Protein AF-A0A3M9ZF42-F1 (afdb_monomer_lite)

Structure (mmCIF, N/CA/C/O backbone):
data_AF-A0A3M9ZF42-F1
#
_entry.id   AF-A0A3M9ZF42-F1
#
loop_
_atom_site.group_PDB
_atom_site.id
_atom_site.type_symbol
_atom_site.label_atom_id
_atom_site.label_alt_id
_atom_site.label_comp_id
_atom_site.label_asym_id
_atom_site.label_entity_id
_atom_site.label_seq_id
_atom_site.pdbx_PDB_ins_code
_atom_site.Cartn_x
_atom_site.Cartn_y
_atom_site.Cartn_z
_atom_site.occupancy
_atom_site.B_iso_or_equiv
_atom_site.auth_seq_id
_atom_site.auth_comp_id
_atom_site.auth_asym_id
_atom_site.auth_atom_id
_atom_site.pdbx_PDB_model_num
ATOM 1 N N . MET A 1 1 ? -3.373 30.178 -34.489 1.00 44.31 1 MET A N 1
ATOM 2 C CA . MET A 1 1 ? -2.839 29.384 -35.619 1.00 44.31 1 MET A CA 1
ATOM 3 C C . MET A 1 1 ? -2.780 27.934 -35.164 1.00 44.31 1 MET A C 1
ATOM 5 O O . MET A 1 1 ? -2.380 27.718 -34.027 1.00 44.31 1 MET A O 1
ATOM 9 N N . ALA A 1 2 ? -3.260 26.981 -35.967 1.00 54.62 2 ALA A N 1
ATOM 10 C CA . ALA A 1 2 ? -3.225 25.556 -35.617 1.00 54.62 2 ALA A C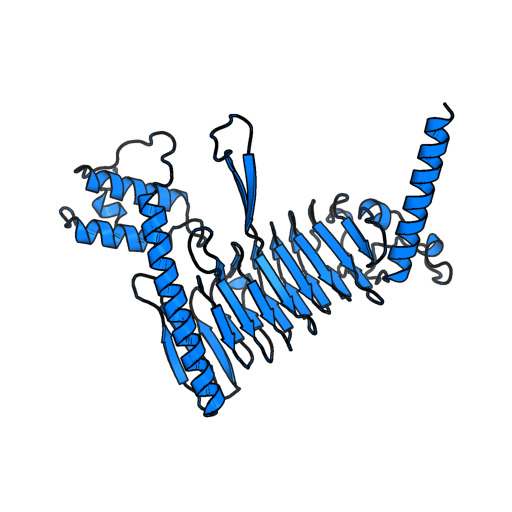A 1
ATOM 11 C C . ALA A 1 2 ? -1.777 25.039 -35.673 1.00 54.62 2 ALA A C 1
ATOM 13 O O . ALA A 1 2 ? -1.069 25.369 -36.626 1.00 54.62 2 ALA A O 1
ATOM 14 N N . ARG A 1 3 ? -1.344 24.281 -34.658 1.00 64.00 3 ARG A N 1
ATOM 15 C CA . ARG A 1 3 ? -0.003 23.674 -34.622 1.00 64.00 3 ARG A CA 1
ATOM 16 C C . ARG A 1 3 ? 0.095 22.554 -35.660 1.00 64.00 3 ARG A C 1
ATOM 18 O O . ARG A 1 3 ? -0.889 21.869 -35.943 1.00 64.00 3 ARG A O 1
ATOM 25 N N . SER A 1 4 ? 1.276 22.387 -36.245 1.00 77.44 4 SER A N 1
ATOM 26 C CA . SER A 1 4 ? 1.574 21.280 -37.165 1.00 77.44 4 SER A CA 1
ATOM 27 C C . SER A 1 4 ? 1.610 19.949 -36.401 1.00 77.44 4 SER A C 1
ATOM 29 O O . SER A 1 4 ? 2.013 19.911 -35.238 1.00 77.44 4 SER A O 1
ATOM 31 N N . ASN A 1 5 ? 1.234 18.830 -37.033 1.00 80.00 5 ASN A N 1
ATOM 32 C CA . ASN A 1 5 ? 1.305 17.517 -36.372 1.00 80.00 5 ASN A CA 1
ATOM 33 C C . ASN A 1 5 ? 2.757 17.153 -35.998 1.00 80.00 5 ASN A C 1
ATOM 35 O O . ASN A 1 5 ? 2.997 16.474 -35.001 1.00 80.00 5 ASN A O 1
ATOM 39 N N . TYR A 1 6 ? 3.734 17.652 -36.765 1.00 79.12 6 TYR A N 1
ATOM 40 C CA . TYR A 1 6 ? 5.152 17.529 -36.429 1.00 79.12 6 TYR A CA 1
ATOM 41 C C . TYR A 1 6 ? 5.502 18.330 -35.170 1.00 79.12 6 TYR A C 1
ATOM 43 O O . TYR A 1 6 ? 6.165 17.799 -34.285 1.00 79.12 6 TYR A O 1
ATOM 51 N N . GLU A 1 7 ? 4.990 19.555 -35.031 1.00 77.94 7 GLU A N 1
ATOM 52 C CA . GLU A 1 7 ? 5.209 20.393 -33.842 1.00 77.94 7 GLU A CA 1
ATOM 53 C C . GLU A 1 7 ? 4.597 19.776 -32.579 1.00 77.94 7 GLU A C 1
ATOM 55 O O . GLU A 1 7 ? 5.227 19.805 -31.523 1.00 77.94 7 GLU A O 1
ATOM 60 N N . ILE A 1 8 ? 3.409 19.169 -32.684 1.00 81.50 8 ILE A N 1
ATOM 61 C CA . ILE A 1 8 ? 2.749 18.475 -31.563 1.00 81.50 8 ILE A CA 1
ATOM 62 C C . ILE A 1 8 ? 3.594 17.284 -31.082 1.00 81.50 8 ILE A C 1
ATOM 64 O O . ILE A 1 8 ? 3.673 17.025 -29.881 1.00 81.50 8 ILE A O 1
ATOM 68 N N . LEU A 1 9 ? 4.276 16.587 -31.998 1.00 80.69 9 LEU A N 1
ATOM 69 C CA . LEU A 1 9 ? 5.210 15.509 -31.657 1.00 80.69 9 LEU A CA 1
ATOM 70 C C . LEU A 1 9 ? 6.636 15.993 -31.331 1.00 80.69 9 LEU A C 1
ATOM 72 O O . LEU A 1 9 ? 7.504 15.168 -31.039 1.00 80.69 9 LEU A O 1
ATOM 76 N N . GLY A 1 10 ? 6.903 17.302 -31.370 1.00 80.06 10 GLY A N 1
ATOM 77 C CA . GLY A 1 10 ? 8.235 17.869 -31.134 1.00 80.06 10 GLY A CA 1
ATOM 78 C C . GLY A 1 10 ? 9.258 17.522 -32.223 1.00 80.06 10 GLY A C 1
ATOM 79 O O . GLY A 1 10 ? 10.443 17.360 -31.935 1.00 80.06 10 GLY A O 1
ATOM 80 N N . LEU A 1 11 ? 8.801 17.362 -33.465 1.00 82.94 11 LEU A N 1
ATOM 81 C CA . LEU A 1 11 ? 9.597 16.997 -34.634 1.00 82.94 11 LEU A CA 1
ATOM 82 C C . LEU A 1 11 ? 9.684 18.146 -35.643 1.00 82.94 11 LEU A C 1
ATOM 84 O O . LEU A 1 11 ? 8.836 19.036 -35.682 1.00 82.94 11 LEU A O 1
ATOM 88 N N . ARG A 1 12 ? 10.714 18.102 -36.495 1.00 78.88 12 ARG A N 1
ATOM 89 C CA . ARG A 1 12 ? 10.814 18.979 -37.669 1.00 78.88 12 ARG A CA 1
ATOM 90 C C . ARG A 1 12 ? 9.860 18.498 -38.761 1.00 78.88 12 ARG A C 1
ATOM 92 O O . ARG A 1 12 ? 9.617 17.297 -38.886 1.00 78.88 12 ARG A O 1
ATOM 99 N N . GLU A 1 13 ? 9.339 19.425 -39.560 1.00 76.06 13 GLU A N 1
ATOM 100 C CA . GLU A 1 13 ? 8.494 19.070 -40.702 1.00 76.06 13 GLU A CA 1
ATOM 101 C C . GLU A 1 13 ? 9.259 18.174 -41.685 1.00 76.06 13 GLU A C 1
ATOM 103 O O . GLU A 1 13 ? 10.420 18.432 -42.004 1.00 76.06 13 GLU A O 1
ATOM 108 N N . GLY A 1 14 ? 8.615 17.092 -42.128 1.00 72.31 14 GLY A N 1
ATOM 109 C CA . GLY A 1 14 ? 9.240 16.085 -42.990 1.00 72.31 14 GLY A CA 1
ATOM 110 C C . GLY A 1 14 ? 10.043 15.004 -42.257 1.00 72.31 14 GLY A C 1
ATOM 111 O O . GLY A 1 14 ? 10.718 14.221 -42.922 1.00 72.31 14 GLY A O 1
ATOM 112 N N . ALA A 1 15 ? 9.969 14.924 -40.921 1.00 78.12 15 ALA A N 1
ATOM 113 C CA . ALA A 1 15 ? 10.561 13.821 -40.158 1.00 78.12 15 ALA A CA 1
ATOM 114 C C . ALA A 1 15 ? 10.061 12.452 -40.656 1.00 78.12 15 ALA A C 1
ATOM 116 O O . ALA A 1 15 ? 8.878 12.282 -40.978 1.00 78.12 15 ALA A O 1
ATOM 117 N N . GLY A 1 16 ? 10.970 11.476 -40.709 1.00 73.31 16 GLY A N 1
ATOM 118 C CA . GLY A 1 16 ? 10.686 10.149 -41.249 1.00 73.31 16 GLY A CA 1
ATOM 119 C C . GLY A 1 16 ? 9.741 9.341 -40.357 1.00 73.31 16 GLY A C 1
ATOM 120 O O . GLY A 1 16 ? 9.650 9.563 -39.151 1.00 73.31 16 GLY A O 1
ATOM 121 N N . GLU A 1 17 ? 9.071 8.335 -40.922 1.00 71.75 17 GLU A N 1
ATOM 122 C CA . GLU A 1 17 ? 8.092 7.504 -40.199 1.00 71.75 17 GLU A CA 1
ATOM 123 C C . GLU A 1 17 ? 8.669 6.873 -38.917 1.00 71.75 17 GLU A C 1
ATOM 125 O O . GLU A 1 17 ? 8.007 6.827 -37.878 1.00 71.75 17 GLU A O 1
ATOM 130 N N . ARG A 1 18 ? 9.946 6.466 -38.948 1.00 68.62 18 ARG A N 1
ATOM 131 C CA . ARG A 1 18 ? 10.661 5.945 -37.771 1.00 68.62 18 ARG A CA 1
ATOM 132 C C . ARG A 1 18 ? 10.808 6.988 -36.659 1.00 68.62 18 ARG A C 1
ATOM 134 O O . ARG A 1 18 ? 10.654 6.643 -35.488 1.00 68.62 18 ARG A O 1
ATOM 141 N N . GLU A 1 19 ? 11.078 8.243 -37.004 1.00 71.44 19 GLU A N 1
ATOM 142 C CA . GLU A 1 19 ? 11.227 9.349 -36.048 1.00 71.44 19 GLU A CA 1
ATOM 143 C C . GLU A 1 19 ? 9.875 9.756 -35.462 1.00 71.44 19 GLU A C 1
ATOM 145 O O . GLU A 1 19 ? 9.754 9.920 -34.248 1.00 71.44 19 GLU A O 1
ATOM 150 N N . VAL A 1 20 ? 8.842 9.814 -36.308 1.00 78.94 20 VAL A N 1
ATOM 151 C CA . VAL A 1 20 ? 7.440 10.030 -35.918 1.00 78.94 20 VAL A CA 1
ATOM 152 C C . VAL A 1 20 ? 6.981 8.962 -34.928 1.00 78.94 20 VAL A C 1
ATOM 154 O O . VAL A 1 20 ? 6.436 9.277 -33.869 1.00 78.94 20 VAL A O 1
ATOM 157 N N . GLN A 1 21 ? 7.281 7.694 -35.207 1.00 75.25 21 GLN A N 1
ATOM 158 C CA . GLN A 1 21 ? 6.936 6.586 -34.323 1.00 75.25 21 GLN A CA 1
ATOM 159 C C . GLN A 1 21 ? 7.720 6.618 -33.003 1.00 75.25 21 GLN A C 1
ATOM 161 O O . GLN A 1 21 ? 7.169 6.310 -31.948 1.00 75.25 21 GLN A O 1
ATOM 166 N N . GLN A 1 22 ? 9.001 6.996 -33.021 1.00 72.81 22 GLN A N 1
ATOM 167 C CA . GLN A 1 22 ? 9.778 7.161 -31.789 1.00 72.81 22 GLN A CA 1
ATOM 168 C C . GLN A 1 22 ? 9.277 8.331 -30.936 1.00 72.81 22 GLN A C 1
ATOM 170 O O . GLN A 1 22 ? 9.155 8.178 -29.723 1.00 72.81 22 GLN A O 1
ATOM 175 N N . ALA A 1 23 ? 8.959 9.473 -31.546 1.00 73.94 23 ALA A N 1
ATOM 176 C CA . ALA A 1 23 ? 8.426 10.632 -30.837 1.00 73.94 23 ALA A CA 1
ATOM 177 C C . ALA A 1 23 ? 7.066 10.338 -30.208 1.00 73.94 23 ALA A C 1
ATOM 179 O O . ALA A 1 23 ? 6.872 10.617 -29.025 1.00 73.94 23 ALA A O 1
ATOM 180 N N . PHE A 1 24 ? 6.173 9.687 -30.958 1.00 79.50 24 PHE A N 1
ATOM 181 C CA . PHE A 1 24 ? 4.894 9.235 -30.428 1.00 79.50 24 PHE A CA 1
ATOM 182 C C . PHE A 1 24 ? 5.080 8.277 -29.253 1.00 79.50 24 PHE A C 1
ATOM 184 O O . PHE A 1 24 ? 4.472 8.496 -28.215 1.00 79.50 24 PHE A O 1
ATOM 191 N N . ARG A 1 25 ? 5.965 7.273 -29.355 1.00 74.88 25 ARG A N 1
ATOM 192 C CA . ARG A 1 25 ? 6.253 6.353 -28.238 1.00 74.88 25 ARG A CA 1
ATOM 193 C C . ARG A 1 25 ? 6.717 7.100 -26.987 1.00 74.88 25 ARG A C 1
ATOM 195 O O . ARG A 1 25 ? 6.156 6.883 -25.920 1.00 74.88 25 ARG A O 1
ATOM 202 N N . ARG A 1 26 ? 7.680 8.019 -27.116 1.00 77.88 26 ARG A N 1
ATOM 203 C CA . ARG A 1 26 ? 8.176 8.824 -25.985 1.00 77.88 26 ARG A CA 1
ATOM 204 C C . ARG A 1 26 ? 7.066 9.651 -25.336 1.00 77.88 26 ARG A C 1
ATOM 206 O O . ARG A 1 26 ? 6.900 9.614 -24.123 1.00 77.88 26 ARG A O 1
ATOM 213 N N . LEU A 1 27 ? 6.291 10.377 -26.139 1.00 73.00 27 LEU A N 1
ATOM 214 C CA . LEU A 1 27 ? 5.232 11.259 -25.646 1.00 73.00 27 LEU A CA 1
ATOM 215 C C . LEU A 1 27 ? 4.039 10.477 -25.086 1.00 73.00 27 LEU A C 1
ATOM 217 O O . LEU A 1 27 ? 3.488 10.852 -24.054 1.00 73.00 27 LEU A O 1
ATOM 221 N N . ALA A 1 28 ? 3.692 9.351 -25.707 1.00 66.88 28 ALA A N 1
ATOM 222 C CA . ALA A 1 28 ? 2.672 8.438 -25.219 1.00 66.88 28 ALA A CA 1
ATOM 223 C C . ALA A 1 28 ? 3.017 7.916 -23.823 1.00 66.88 28 ALA A C 1
ATOM 225 O O . ALA A 1 28 ? 2.129 7.828 -22.991 1.00 66.88 28 ALA A O 1
ATOM 226 N N . LEU A 1 29 ? 4.291 7.638 -23.535 1.00 61.66 29 LEU A N 1
ATOM 227 C CA . LEU A 1 29 ? 4.742 7.171 -22.220 1.00 61.66 29 LEU A CA 1
ATOM 228 C C . LEU A 1 29 ? 4.717 8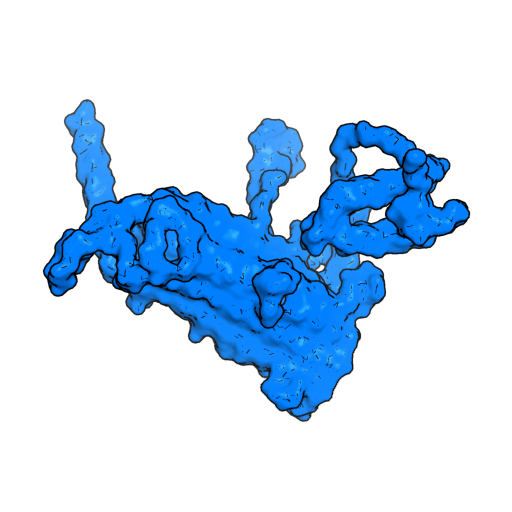.256 -21.138 1.00 61.66 29 LEU A C 1
ATOM 230 O O . LEU A 1 29 ? 4.535 7.925 -19.968 1.00 61.66 29 LEU A O 1
ATOM 234 N N . ILE A 1 30 ? 4.904 9.522 -21.522 1.00 60.25 30 ILE A N 1
ATOM 235 C CA . ILE A 1 30 ? 4.891 10.680 -20.614 1.00 60.25 30 ILE A CA 1
ATOM 236 C C . ILE A 1 30 ? 3.455 11.087 -20.274 1.00 60.25 30 ILE A C 1
ATOM 238 O O . ILE A 1 30 ? 3.153 11.395 -19.125 1.00 60.25 30 ILE A O 1
ATOM 242 N N . TYR A 1 31 ? 2.567 11.086 -21.270 1.00 62.41 31 TYR A N 1
ATOM 243 C CA . TYR A 1 31 ? 1.202 11.591 -21.127 1.00 62.41 31 TYR A CA 1
ATOM 244 C C . TYR A 1 31 ? 0.149 10.487 -20.945 1.00 62.41 31 TYR A C 1
ATOM 246 O O . TYR A 1 31 ? -1.030 10.801 -20.821 1.00 62.41 31 TYR A O 1
ATOM 254 N N . HIS A 1 32 ? 0.534 9.204 -20.879 1.00 57.25 32 HIS A N 1
ATOM 255 C CA . HIS A 1 32 ? -0.431 8.123 -20.657 1.00 57.25 32 HIS A CA 1
ATOM 256 C C . HIS A 1 32 ? -1.181 8.306 -19.331 1.00 57.25 32 HIS A C 1
ATOM 258 O O . HIS A 1 32 ? -0.570 8.439 -18.267 1.00 57.25 32 HIS A O 1
ATOM 264 N N . SER A 1 33 ? -2.509 8.202 -19.377 1.00 45.97 33 SER A N 1
ATOM 265 C CA . SER A 1 33 ? -3.375 8.309 -18.198 1.00 45.97 33 SER A CA 1
ATOM 266 C C . SER A 1 33 ? -3.052 7.258 -17.127 1.00 45.97 33 SER A C 1
ATOM 268 O O . SER A 1 33 ? -3.124 7.551 -15.939 1.00 45.97 33 SER A O 1
ATOM 270 N N . ASP A 1 34 ? -2.624 6.052 -17.527 1.00 49.22 34 ASP A N 1
ATOM 271 C CA . ASP A 1 34 ? -2.224 4.982 -16.586 1.00 49.22 34 ASP A CA 1
ATOM 272 C C . ASP A 1 34 ? -0.840 5.219 -15.924 1.00 49.22 34 ASP A C 1
ATOM 274 O O . ASP A 1 34 ? -0.375 4.393 -15.138 1.00 49.22 34 ASP A O 1
ATOM 278 N N . ARG A 1 35 ? -0.165 6.333 -16.251 1.00 46.62 35 ARG A N 1
ATOM 279 C CA . ARG A 1 35 ? 1.066 6.822 -15.600 1.00 46.62 35 ARG A CA 1
ATOM 280 C C . ARG A 1 35 ? 0.889 8.223 -14.984 1.00 46.62 35 ARG A C 1
ATOM 282 O O . ARG A 1 35 ? 1.877 8.867 -14.646 1.00 46.62 35 ARG A O 1
ATOM 289 N N . GLY A 1 36 ? -0.353 8.702 -14.843 1.00 43.41 36 GLY A N 1
ATOM 290 C CA . GLY A 1 36 ? -0.666 10.018 -14.269 1.00 43.41 36 GLY A CA 1
ATOM 291 C C . GLY A 1 36 ? -0.486 11.210 -15.221 1.00 43.41 36 GLY A C 1
ATOM 292 O O . GLY A 1 36 ? -0.406 12.345 -14.755 1.00 43.41 36 GLY A O 1
ATOM 293 N N . GLY A 1 37 ? -0.398 10.964 -16.533 1.00 54.66 37 GLY A N 1
ATOM 294 C CA . GLY A 1 37 ? -0.271 11.997 -17.561 1.00 54.66 37 GLY A CA 1
ATOM 295 C C . GLY A 1 37 ? -1.589 12.697 -17.925 1.00 54.66 37 GLY A C 1
ATOM 296 O O . GLY A 1 37 ? -2.679 12.207 -17.632 1.00 54.66 37 GLY A O 1
ATOM 297 N N . ASP A 1 38 ? -1.476 13.862 -18.570 1.00 59.12 38 ASP A N 1
ATOM 298 C CA . ASP A 1 38 ? -2.611 14.665 -19.046 1.00 59.12 38 ASP A CA 1
ATOM 299 C C . ASP A 1 38 ? -3.316 13.976 -20.232 1.00 59.12 38 ASP A C 1
ATOM 301 O O . ASP A 1 38 ? -2.776 13.884 -21.339 1.00 59.12 38 ASP A O 1
ATOM 305 N N . GLU A 1 39 ? -4.532 13.485 -19.980 1.00 57.59 39 GLU A N 1
ATOM 306 C CA . GLU A 1 39 ? -5.345 12.724 -20.931 1.00 57.59 39 GLU A CA 1
ATOM 307 C C . GLU A 1 39 ? -5.693 13.530 -22.195 1.00 57.59 39 GLU A C 1
ATOM 309 O O . GLU A 1 39 ? -5.751 12.968 -23.292 1.00 57.59 39 GLU A O 1
ATOM 314 N N . GLU A 1 40 ? -5.875 14.848 -22.077 1.00 65.38 40 GLU A N 1
ATOM 315 C CA . GLU A 1 40 ? -6.181 15.713 -23.220 1.00 65.38 40 GLU A CA 1
ATOM 316 C C . GLU A 1 40 ? -4.951 15.905 -24.108 1.00 65.38 40 GLU A C 1
ATOM 318 O O . GLU A 1 40 ? -5.048 15.798 -25.335 1.00 65.38 40 GLU A O 1
ATOM 323 N N . ARG A 1 41 ? -3.765 16.054 -23.502 1.00 66.50 41 ARG A N 1
ATOM 324 C CA . ARG A 1 41 ? -2.501 16.041 -24.255 1.00 66.50 41 ARG A CA 1
ATOM 325 C C . ARG A 1 41 ? -2.238 14.702 -24.918 1.00 66.50 41 ARG A C 1
ATOM 327 O O . ARG A 1 41 ? -1.774 14.668 -26.054 1.00 66.50 41 ARG A O 1
ATOM 334 N N . PHE A 1 42 ? -2.539 13.592 -24.252 1.00 72.31 42 PHE A N 1
ATOM 335 C CA . PHE A 1 42 ? -2.376 12.273 -24.858 1.00 72.31 42 PHE A CA 1
ATOM 336 C C . PHE A 1 42 ? -3.267 12.099 -26.094 1.00 72.31 42 PHE A C 1
ATOM 338 O O . PHE A 1 42 ? -2.807 11.603 -27.125 1.00 72.31 42 PHE A O 1
ATOM 345 N N . LYS A 1 43 ? -4.523 12.560 -26.023 1.00 73.06 43 LYS A N 1
ATOM 346 C CA . LYS A 1 43 ? -5.433 12.588 -27.176 1.00 73.06 43 LYS A CA 1
ATOM 347 C C . LYS A 1 43 ? -4.875 13.459 -28.306 1.00 73.06 43 LYS A C 1
ATOM 349 O O . LYS A 1 43 ? -4.929 13.037 -29.458 1.00 73.06 43 LYS A O 1
ATOM 354 N N . GLU A 1 44 ? -4.307 14.623 -27.996 1.00 76.38 44 GLU A N 1
ATOM 355 C CA . GLU A 1 44 ? -3.658 15.519 -28.970 1.00 76.38 44 GLU A CA 1
ATOM 356 C C . GLU A 1 44 ? -2.444 14.855 -29.653 1.00 76.38 44 GLU A C 1
ATOM 358 O O . GLU A 1 44 ? -2.351 14.826 -30.880 1.00 76.38 44 GLU A O 1
ATOM 363 N N . ILE A 1 45 ? -1.568 14.216 -28.874 1.00 79.06 45 ILE A N 1
ATOM 364 C CA . ILE A 1 45 ? -0.391 13.476 -29.357 1.00 79.06 45 ILE A CA 1
ATOM 365 C C . ILE A 1 45 ? -0.795 12.302 -30.258 1.00 79.06 45 ILE A C 1
ATOM 367 O O . ILE A 1 45 ? -0.184 12.082 -31.308 1.00 79.06 45 ILE A O 1
ATOM 371 N N . LYS A 1 46 ? -1.843 11.558 -29.881 1.00 77.19 46 LYS A N 1
ATOM 372 C CA . LYS A 1 46 ? -2.391 10.460 -30.691 1.00 77.19 46 LYS A CA 1
ATOM 373 C C . LYS A 1 46 ? -2.946 10.974 -32.019 1.00 77.19 46 LYS A C 1
ATOM 375 O O . LYS A 1 46 ? -2.604 10.422 -33.062 1.00 77.19 46 LYS A O 1
ATOM 380 N N . ARG A 1 47 ? -3.714 12.072 -32.002 1.00 74.94 47 ARG A N 1
ATOM 381 C CA . ARG A 1 47 ? -4.229 12.713 -33.226 1.00 74.94 47 ARG A CA 1
ATOM 382 C C . ARG A 1 47 ? -3.102 13.140 -34.165 1.00 74.94 47 ARG A C 1
ATOM 384 O O . ARG A 1 47 ? -3.195 12.898 -35.367 1.00 74.94 47 ARG A O 1
ATOM 391 N N . ALA A 1 48 ? -2.036 13.731 -33.628 1.00 80.12 48 ALA A N 1
ATOM 392 C CA . ALA A 1 48 ? -0.890 14.153 -34.425 1.00 80.12 48 ALA A CA 1
ATOM 393 C C . ALA A 1 48 ? -0.158 12.965 -35.069 1.00 80.12 48 ALA A C 1
ATOM 395 O O . ALA A 1 48 ? 0.164 13.009 -36.257 1.00 80.12 48 ALA A O 1
ATOM 396 N N . TYR A 1 49 ? 0.049 11.877 -34.323 1.00 80.50 49 TYR A N 1
ATOM 397 C CA . TYR A 1 49 ? 0.658 10.653 -34.848 1.00 80.50 49 TYR A CA 1
ATOM 398 C C . TYR A 1 49 ? -0.188 9.989 -35.943 1.00 80.50 49 TYR A C 1
ATOM 400 O O . TYR A 1 49 ? 0.330 9.695 -37.023 1.00 80.50 49 TYR A O 1
ATOM 408 N N . ASP A 1 50 ? -1.489 9.810 -35.702 1.00 76.38 50 ASP A N 1
ATOM 409 C CA . ASP A 1 50 ? -2.408 9.209 -36.674 1.00 76.38 50 ASP A CA 1
ATOM 410 C C . ASP A 1 50 ? -2.535 10.083 -37.934 1.00 76.38 50 ASP A C 1
ATOM 412 O O . ASP A 1 50 ? -2.573 9.570 -39.055 1.00 76.38 50 ASP A O 1
ATOM 416 N N . GLY A 1 51 ? -2.515 11.410 -37.766 1.00 79.31 51 GLY A N 1
ATOM 417 C CA . GLY A 1 51 ? -2.473 12.376 -38.860 1.00 79.31 51 GLY A CA 1
ATOM 418 C C . GLY A 1 51 ? -1.233 12.211 -39.738 1.00 79.31 51 GLY A C 1
ATOM 419 O O . GLY A 1 51 ? -1.368 12.062 -40.953 1.00 79.31 51 GLY A O 1
ATOM 420 N N . LEU A 1 52 ? -0.037 12.164 -39.144 1.00 79.44 52 LEU A N 1
ATOM 421 C CA . LEU A 1 52 ? 1.215 11.989 -39.891 1.00 79.44 52 LEU A CA 1
ATOM 422 C C . LEU A 1 52 ? 1.305 10.630 -40.582 1.00 79.44 52 LEU A C 1
ATOM 424 O O . LEU A 1 52 ? 1.758 10.554 -41.723 1.00 79.44 52 LEU A O 1
ATOM 428 N N . ARG A 1 53 ? 0.808 9.570 -39.939 1.00 74.12 53 ARG A N 1
ATOM 429 C CA . ARG A 1 53 ? 0.734 8.230 -40.534 1.00 74.12 53 ARG A CA 1
ATOM 430 C C . ARG A 1 53 ? -0.235 8.171 -41.722 1.00 74.12 53 ARG A C 1
ATOM 432 O O . ARG A 1 53 ? -0.009 7.414 -42.658 1.00 74.12 53 ARG A O 1
ATOM 439 N N . ALA A 1 54 ? -1.281 8.997 -41.717 1.00 73.75 54 ALA A N 1
ATOM 440 C CA . ALA A 1 54 ? -2.205 9.171 -42.838 1.00 73.75 54 ALA A CA 1
ATOM 441 C C . ALA A 1 54 ? -1.722 10.200 -43.887 1.00 73.75 54 ALA A C 1
ATOM 443 O O . ALA A 1 54 ? -2.505 10.603 -44.749 1.00 73.75 54 ALA A O 1
ATOM 444 N N . GLY A 1 55 ? -0.468 10.665 -43.805 1.00 73.62 55 GLY A N 1
ATOM 445 C CA . GLY A 1 55 ? 0.106 11.649 -44.727 1.00 73.62 55 GLY A CA 1
ATOM 446 C C . GLY A 1 55 ? -0.421 13.078 -44.543 1.00 73.62 55 GLY A C 1
ATOM 447 O O . GLY A 1 55 ? -0.287 13.907 -45.441 1.00 73.62 55 GLY A O 1
ATOM 448 N N . ARG A 1 56 ? -1.044 13.392 -43.400 1.00 72.75 56 ARG A N 1
ATOM 449 C CA . ARG A 1 56 ? -1.604 14.716 -43.092 1.00 72.75 56 ARG A CA 1
ATOM 450 C C . ARG A 1 56 ? -0.654 15.493 -42.188 1.00 72.75 56 ARG A C 1
ATOM 452 O O . ARG A 1 56 ? -0.433 15.122 -41.039 1.00 72.75 56 ARG A O 1
ATOM 459 N N . ALA A 1 57 ? -0.149 16.623 -42.677 1.00 58.59 57 ALA A N 1
ATOM 460 C CA . ALA A 1 57 ? 0.763 17.483 -41.918 1.00 58.59 57 ALA A CA 1
ATOM 461 C C . ALA A 1 57 ? 0.061 18.386 -40.876 1.00 58.59 57 ALA A C 1
ATOM 463 O O . ALA A 1 57 ? 0.723 18.929 -39.995 1.00 58.59 57 ALA A O 1
ATOM 464 N N . ARG A 1 58 ? -1.270 18.554 -40.948 1.00 56.94 58 ARG A N 1
ATOM 465 C CA . ARG A 1 58 ? -2.043 19.472 -40.088 1.00 56.94 58 ARG A CA 1
ATOM 466 C C . ARG A 1 58 ? -3.180 18.767 -39.348 1.00 56.94 58 ARG A C 1
ATOM 468 O O . ARG A 1 58 ? -3.741 17.790 -39.852 1.00 56.94 58 ARG A O 1
ATOM 475 N N . GLU A 1 59 ? -3.514 19.288 -38.169 1.00 50.25 59 GLU A N 1
ATOM 476 C CA . GLU A 1 59 ? -4.575 18.764 -37.305 1.00 50.25 59 GLU A CA 1
ATOM 477 C C . GLU A 1 59 ? -5.949 18.843 -38.004 1.00 50.25 59 GLU A C 1
ATOM 479 O O . GLU A 1 59 ? -6.286 19.843 -38.641 1.00 50.25 59 GLU A O 1
ATOM 484 N N . SER A 1 60 ? -6.742 17.771 -37.916 1.00 49.38 60 SER A N 1
ATOM 485 C CA . SER A 1 60 ? -8.158 17.757 -38.320 1.00 49.38 60 SER A CA 1
ATOM 486 C C . SER A 1 60 ? -9.047 17.913 -37.075 1.00 49.38 60 SER A C 1
ATOM 488 O O . SER A 1 60 ? -8.660 17.417 -36.015 1.00 49.38 60 SER A O 1
ATOM 490 N N . PRO A 1 61 ? -10.219 18.573 -37.171 1.00 40.12 61 PRO A N 1
ATOM 491 C CA . PRO A 1 61 ? -11.093 18.816 -36.020 1.00 40.12 61 PRO A CA 1
ATOM 492 C C . PRO A 1 61 ? -11.548 17.507 -35.344 1.00 40.12 61 PRO A C 1
ATOM 494 O O . PRO A 1 61 ? -11.585 16.460 -35.998 1.00 40.12 61 PRO A O 1
ATOM 497 N N . PRO A 1 62 ? -11.885 17.545 -34.039 1.00 37.03 62 PRO A N 1
ATOM 498 C CA . PRO A 1 62 ? -12.132 16.343 -33.249 1.00 37.03 62 PRO A CA 1
ATOM 499 C C . PRO A 1 62 ? -13.330 15.543 -33.781 1.00 37.03 62 PRO A C 1
ATOM 501 O O . PRO A 1 62 ? -14.447 16.051 -33.854 1.00 37.03 62 PRO A O 1
ATOM 504 N N . GLY A 1 63 ? -13.089 14.276 -34.129 1.00 39.25 63 GLY A N 1
ATOM 505 C CA . GLY A 1 63 ? -14.122 13.262 -34.355 1.00 39.25 63 GLY A CA 1
ATOM 506 C C . GLY A 1 63 ? -14.399 12.446 -33.081 1.00 39.25 63 GLY A C 1
ATOM 507 O O . GLY A 1 63 ? -13.555 12.420 -32.180 1.00 39.25 63 GLY A O 1
ATOM 508 N N . PRO A 1 64 ? -15.565 11.787 -32.971 1.00 31.41 64 PRO A N 1
ATOM 509 C CA . PRO A 1 64 ? -15.971 11.095 -31.753 1.00 31.41 64 PRO A CA 1
ATOM 510 C C . PRO A 1 64 ? -15.120 9.836 -31.510 1.00 31.41 64 PRO A C 1
ATOM 512 O O . PRO A 1 64 ? -14.958 9.015 -32.406 1.00 31.41 64 PRO A O 1
ATOM 515 N N . GLY A 1 65 ? -14.583 9.725 -30.287 1.00 48.69 65 GLY A N 1
ATOM 516 C CA . GLY A 1 65 ? -14.064 8.520 -29.621 1.00 48.69 65 GLY A CA 1
ATOM 517 C C . GLY A 1 65 ? -13.346 7.474 -30.480 1.00 48.69 65 GLY A C 1
ATOM 518 O O . GLY A 1 65 ? -13.975 6.552 -30.981 1.00 48.69 65 GLY A O 1
ATOM 519 N N . THR A 1 66 ? -12.013 7.534 -30.567 1.00 37.47 66 THR A N 1
ATOM 520 C CA . THR A 1 66 ? -11.230 6.425 -31.144 1.00 37.47 66 THR A CA 1
ATOM 521 C C . THR A 1 66 ? -10.719 5.485 -30.057 1.00 37.47 66 THR A C 1
ATOM 523 O O . THR A 1 66 ? -9.863 5.872 -29.250 1.00 37.47 66 THR A O 1
ATOM 526 N N . ASP A 1 67 ? -11.205 4.250 -30.099 1.00 39.50 67 ASP A N 1
ATOM 527 C CA . ASP A 1 67 ? -10.776 3.113 -29.292 1.00 39.50 67 ASP A CA 1
ATOM 528 C C . ASP A 1 67 ? -9.255 2.870 -29.293 1.00 39.50 67 ASP A C 1
ATOM 530 O O . ASP A 1 67 ? -8.501 3.231 -30.208 1.00 39.50 67 ASP A O 1
ATOM 534 N N . TYR A 1 68 ? -8.795 2.232 -28.215 1.00 43.59 68 TYR A N 1
ATOM 535 C CA . TYR A 1 68 ? -7.475 1.614 -28.106 1.00 43.59 68 TYR A CA 1
ATOM 536 C C . TYR A 1 68 ? -7.380 0.457 -29.113 1.00 43.59 68 TYR A C 1
ATOM 538 O O . TYR A 1 68 ? -8.081 -0.542 -28.965 1.00 43.59 68 TYR A O 1
ATOM 546 N N . SER A 1 69 ? -6.512 0.556 -30.124 1.00 48.50 69 SER A N 1
ATOM 547 C CA . SER A 1 69 ? -6.347 -0.526 -31.101 1.00 48.50 69 SER A CA 1
ATOM 548 C C . SER A 1 69 ? -5.612 -1.732 -30.493 1.00 48.50 69 SER A C 1
ATOM 550 O O . SER A 1 69 ? -4.794 -1.598 -29.576 1.00 48.50 69 SER A O 1
ATOM 552 N N . ALA A 1 70 ? -5.870 -2.928 -31.031 1.00 46.41 70 ALA A N 1
ATOM 553 C CA . ALA A 1 70 ? -5.181 -4.164 -30.647 1.00 46.41 70 ALA A CA 1
ATOM 554 C C . ALA A 1 70 ? -3.649 -4.089 -30.842 1.00 46.41 70 ALA A C 1
ATOM 556 O O . ALA A 1 70 ? -2.902 -4.744 -30.118 1.00 46.41 70 ALA A O 1
ATOM 557 N N . GLU A 1 71 ? -3.181 -3.252 -31.772 1.00 35.56 71 GLU A N 1
ATOM 558 C CA . GLU A 1 71 ? -1.763 -2.986 -32.046 1.00 35.56 71 GLU A CA 1
ATOM 559 C C . GLU A 1 71 ? -1.075 -2.310 -30.847 1.00 35.56 71 GLU A C 1
ATOM 561 O O . GLU A 1 71 ? -0.034 -2.766 -30.376 1.00 35.56 71 GLU A O 1
ATOM 566 N N . SER A 1 72 ? -1.695 -1.268 -30.279 1.00 42.88 72 SER A N 1
ATOM 567 C CA . SER A 1 72 ? -1.163 -0.560 -29.106 1.00 42.88 72 SER A CA 1
ATOM 568 C C . SER A 1 72 ? -1.127 -1.457 -27.865 1.00 42.88 72 SER A C 1
ATOM 570 O O . SER A 1 72 ? -0.201 -1.366 -27.063 1.00 42.88 72 SER A O 1
ATOM 572 N N . ALA A 1 73 ? -2.094 -2.368 -27.721 1.00 49.66 73 ALA A N 1
ATOM 573 C CA . ALA A 1 73 ? -2.095 -3.354 -26.642 1.00 49.66 73 ALA A CA 1
ATOM 574 C C . ALA A 1 73 ? -0.949 -4.373 -26.776 1.00 49.66 73 ALA A C 1
ATOM 576 O O . ALA A 1 73 ? -0.335 -4.729 -25.768 1.00 49.66 73 ALA A O 1
ATOM 577 N N . ARG A 1 74 ? -0.632 -4.818 -28.001 1.00 48.34 74 ARG A N 1
ATOM 578 C CA . ARG A 1 74 ? 0.496 -5.728 -28.273 1.00 48.34 74 ARG A CA 1
ATOM 579 C C . ARG A 1 74 ? 1.838 -5.069 -27.967 1.00 48.34 74 ARG A C 1
ATOM 581 O O . ARG A 1 74 ? 2.619 -5.647 -27.217 1.00 48.34 74 ARG A O 1
ATOM 588 N N . ILE A 1 75 ? 2.049 -3.844 -28.454 1.00 50.09 75 ILE A N 1
ATOM 589 C CA . ILE A 1 75 ? 3.274 -3.072 -28.193 1.00 50.09 75 ILE A CA 1
ATOM 590 C C . ILE A 1 75 ? 3.447 -2.842 -26.688 1.00 50.09 75 ILE A C 1
ATOM 592 O O . ILE A 1 75 ? 4.515 -3.114 -26.154 1.00 50.09 75 ILE A O 1
ATOM 596 N N . ASN A 1 76 ? 2.390 -2.441 -25.974 1.00 56.22 76 ASN A N 1
ATOM 597 C CA . ASN A 1 76 ? 2.450 -2.256 -24.520 1.00 56.22 76 ASN A CA 1
ATOM 598 C 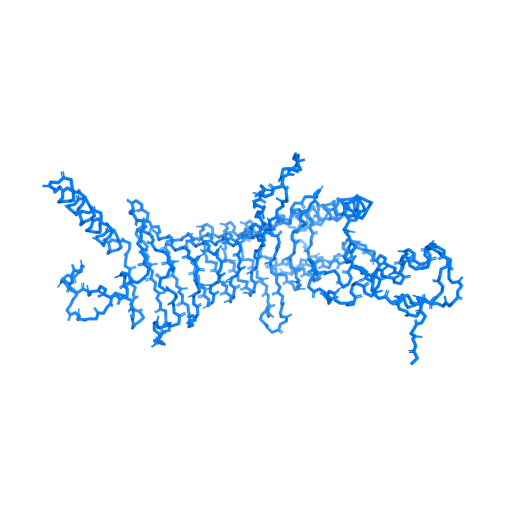C . ASN A 1 76 ? 2.762 -3.558 -23.765 1.00 56.22 76 ASN A C 1
ATOM 600 O O . ASN A 1 76 ? 3.438 -3.530 -22.741 1.00 56.22 76 ASN A O 1
ATOM 604 N N . THR A 1 77 ? 2.280 -4.696 -24.268 1.00 62.47 77 THR A N 1
ATOM 605 C CA . THR A 1 77 ? 2.516 -6.008 -23.655 1.00 62.47 77 THR A CA 1
ATOM 606 C C . THR A 1 77 ? 3.970 -6.450 -23.808 1.00 62.47 77 THR A C 1
ATOM 608 O O . THR A 1 77 ? 4.572 -6.921 -22.848 1.00 62.47 77 THR A O 1
ATOM 611 N N . GLU A 1 78 ? 4.549 -6.307 -24.998 1.00 65.19 78 GLU A N 1
ATOM 612 C CA . GLU A 1 78 ? 5.950 -6.662 -25.254 1.00 65.19 78 GLU A CA 1
ATOM 613 C C . GLU A 1 78 ? 6.906 -5.765 -24.466 1.00 65.19 78 GLU A C 1
ATOM 615 O O . GLU A 1 78 ? 7.808 -6.245 -23.784 1.00 65.19 78 GLU A O 1
ATOM 620 N N . LEU A 1 79 ? 6.602 -4.472 -24.461 1.00 65.69 79 LEU A N 1
ATOM 621 C CA . LEU A 1 79 ? 7.326 -3.448 -23.733 1.00 65.69 79 LEU A CA 1
ATOM 622 C C . LEU A 1 79 ? 7.354 -3.727 -22.218 1.00 65.69 79 LEU A C 1
ATOM 624 O O . LEU A 1 79 ? 8.395 -3.656 -21.572 1.00 65.69 79 LEU A O 1
ATOM 628 N N . ALA A 1 80 ? 6.221 -4.124 -21.643 1.00 70.00 80 ALA A N 1
ATOM 629 C CA . ALA A 1 80 ? 6.149 -4.467 -20.228 1.00 70.00 80 ALA A CA 1
ATOM 630 C C . ALA A 1 80 ? 6.862 -5.792 -19.880 1.00 70.00 80 ALA A C 1
ATOM 632 O O . ALA A 1 80 ? 7.328 -5.944 -18.753 1.00 70.00 80 ALA A O 1
ATOM 633 N N . ARG A 1 81 ? 7.010 -6.733 -20.827 1.00 77.88 81 ARG A N 1
ATOM 634 C CA . ARG A 1 81 ? 7.843 -7.937 -20.624 1.00 77.88 81 ARG A CA 1
ATOM 635 C C . ARG A 1 81 ? 9.331 -7.610 -20.572 1.00 77.88 81 ARG A C 1
ATOM 637 O O . ARG A 1 81 ? 10.064 -8.277 -19.846 1.00 77.88 81 ARG A O 1
ATOM 644 N N . GLU A 1 82 ? 9.776 -6.628 -21.351 1.00 78.38 82 GLU A N 1
ATOM 645 C CA . GLU A 1 82 ? 11.158 -6.144 -21.308 1.00 78.38 82 GLU A CA 1
ATOM 646 C C . GLU A 1 82 ? 11.458 -5.515 -19.945 1.00 78.38 82 GLU A C 1
ATOM 648 O O . GLU A 1 82 ? 12.399 -5.938 -19.281 1.00 78.38 82 GLU A O 1
ATOM 653 N N . VAL A 1 83 ? 10.584 -4.627 -19.456 1.00 80.56 83 VAL A N 1
ATOM 654 C CA . VAL A 1 83 ? 10.739 -4.047 -18.111 1.00 80.56 83 VAL A CA 1
ATOM 655 C C . VAL A 1 83 ? 10.712 -5.119 -17.023 1.00 80.56 83 VAL A C 1
ATOM 657 O O . VAL A 1 83 ? 11.552 -5.104 -16.131 1.00 80.56 83 VAL A O 1
ATOM 660 N N . ALA A 1 84 ? 9.811 -6.100 -17.114 1.00 84.50 84 ALA A N 1
ATOM 661 C CA . ALA A 1 84 ? 9.761 -7.182 -16.132 1.00 84.50 84 ALA A CA 1
ATOM 662 C C . ALA A 1 84 ? 11.050 -8.026 -16.107 1.00 84.50 84 ALA A C 1
ATOM 664 O O . ALA A 1 84 ? 11.448 -8.525 -15.055 1.00 84.50 84 ALA A O 1
ATOM 665 N N . ARG A 1 85 ? 11.728 -8.182 -17.252 1.00 86.75 85 ARG A N 1
ATOM 666 C CA . ARG A 1 85 ? 13.042 -8.834 -17.315 1.00 86.75 85 ARG A CA 1
ATOM 667 C C . ARG A 1 85 ? 14.112 -7.991 -16.632 1.00 86.75 85 ARG A C 1
ATOM 669 O O . ARG A 1 85 ? 14.833 -8.525 -15.800 1.00 86.75 85 ARG A O 1
ATOM 676 N N . GLU A 1 86 ? 14.154 -6.698 -16.927 1.00 87.69 86 GLU A N 1
ATOM 677 C CA . GLU A 1 86 ? 15.077 -5.755 -16.287 1.00 87.69 86 GLU A CA 1
ATOM 678 C C . GLU A 1 86 ? 14.896 -5.723 -14.762 1.00 87.69 86 GLU A C 1
ATOM 680 O O . GLU A 1 86 ? 15.876 -5.691 -14.023 1.00 87.69 86 GLU A O 1
ATOM 685 N N . MET A 1 87 ? 13.658 -5.822 -14.268 1.00 89.69 87 MET A N 1
ATOM 686 C CA . MET A 1 87 ? 13.378 -5.920 -12.831 1.00 89.69 87 MET A CA 1
ATOM 687 C C . MET A 1 87 ? 13.960 -7.192 -12.193 1.00 89.69 87 MET A C 1
ATOM 689 O O . MET A 1 87 ? 14.460 -7.137 -11.071 1.00 89.69 87 MET A O 1
ATOM 693 N N . ARG A 1 88 ? 13.968 -8.325 -12.908 1.00 91.44 88 ARG A N 1
ATOM 694 C CA . ARG A 1 88 ? 14.631 -9.553 -12.432 1.00 91.44 88 ARG A CA 1
ATOM 695 C C . ARG A 1 88 ? 16.149 -9.421 -12.415 1.00 91.44 88 ARG A C 1
ATOM 697 O O . ARG A 1 88 ? 16.793 -9.901 -11.486 1.00 91.44 88 ARG A O 1
ATOM 704 N N . ASP A 1 89 ? 16.722 -8.748 -13.407 1.00 93.50 89 ASP A N 1
ATOM 705 C CA . ASP A 1 89 ? 18.161 -8.473 -13.429 1.00 93.50 89 ASP A CA 1
ATOM 706 C C . ASP A 1 89 ? 18.553 -7.511 -12.295 1.00 93.50 89 ASP A C 1
ATOM 708 O O . ASP A 1 89 ? 19.601 -7.678 -11.663 1.00 93.50 89 ASP A O 1
ATOM 712 N N . ALA A 1 90 ? 17.680 -6.549 -11.982 1.00 94.31 90 ALA A N 1
ATOM 713 C CA . ALA A 1 90 ? 17.793 -5.664 -10.829 1.00 94.31 90 ALA A CA 1
ATOM 714 C C . ALA A 1 90 ? 17.738 -6.422 -9.497 1.00 94.31 90 ALA A C 1
ATOM 716 O O . ALA A 1 90 ? 18.573 -6.179 -8.622 1.00 94.31 90 ALA A O 1
ATOM 717 N N . GLU A 1 91 ? 16.816 -7.376 -9.360 1.00 96.00 91 GLU A N 1
ATOM 718 C CA . GLU A 1 91 ? 16.733 -8.276 -8.207 1.00 96.00 91 GLU A CA 1
ATOM 719 C C . GLU A 1 91 ? 18.018 -9.093 -8.035 1.00 96.00 91 GLU A C 1
ATOM 721 O O . GLU A 1 91 ? 18.633 -9.061 -6.968 1.00 96.00 91 GLU A O 1
ATOM 726 N N . ALA A 1 92 ? 18.474 -9.770 -9.093 1.00 96.81 92 ALA A N 1
ATOM 727 C CA . ALA A 1 92 ? 19.681 -10.593 -9.056 1.00 96.81 92 ALA A CA 1
ATOM 728 C C . ALA A 1 92 ? 20.931 -9.767 -8.709 1.00 96.81 92 ALA A C 1
ATOM 730 O O . ALA A 1 92 ? 21.766 -10.185 -7.902 1.00 96.81 92 ALA A O 1
ATOM 731 N N . TRP A 1 93 ? 21.046 -8.563 -9.272 1.00 97.69 93 TRP A N 1
ATOM 732 C CA . TRP A 1 93 ? 22.113 -7.629 -8.931 1.00 97.69 93 TRP A CA 1
ATOM 733 C C . TRP A 1 93 ? 22.049 -7.209 -7.457 1.00 97.69 93 TRP A C 1
ATOM 735 O O . TRP A 1 93 ? 23.063 -7.298 -6.760 1.00 97.69 93 TRP A O 1
ATOM 745 N N . ALA A 1 94 ? 20.877 -6.821 -6.947 1.00 96.94 94 ALA A N 1
ATOM 746 C CA . ALA A 1 94 ? 20.723 -6.412 -5.553 1.00 96.94 94 ALA A CA 1
ATOM 747 C C . ALA A 1 94 ? 21.026 -7.571 -4.588 1.00 96.94 94 ALA A C 1
ATOM 749 O O . ALA A 1 94 ? 21.731 -7.376 -3.596 1.00 96.94 94 ALA A O 1
ATOM 750 N N . ALA A 1 95 ? 20.576 -8.785 -4.915 1.00 96.75 95 ALA A N 1
ATOM 751 C CA . ALA A 1 95 ? 20.875 -9.998 -4.162 1.00 96.75 95 ALA A CA 1
ATOM 752 C C . ALA A 1 95 ? 22.381 -10.301 -4.128 1.00 96.75 95 ALA A C 1
ATOM 754 O O . ALA A 1 95 ? 22.914 -10.653 -3.075 1.00 96.75 95 ALA A O 1
ATOM 755 N N . SER A 1 96 ? 23.097 -10.095 -5.240 1.00 97.75 96 SER A N 1
ATOM 756 C CA . SER A 1 96 ? 24.552 -10.288 -5.266 1.00 97.75 96 SER A CA 1
ATOM 757 C C . SER A 1 96 ? 25.285 -9.334 -4.313 1.00 97.75 96 SER A C 1
ATOM 759 O O . SER A 1 96 ? 26.207 -9.754 -3.615 1.00 97.75 96 SER A O 1
ATOM 761 N N . LEU A 1 97 ? 24.826 -8.078 -4.211 1.00 96.88 97 LEU A N 1
ATOM 762 C CA . LEU A 1 97 ? 25.379 -7.092 -3.280 1.00 96.88 97 LEU A CA 1
ATOM 763 C C . LEU A 1 97 ? 25.042 -7.402 -1.817 1.00 96.88 97 LEU A C 1
ATOM 765 O O . LEU A 1 97 ? 25.842 -7.112 -0.928 1.00 96.88 97 LEU A O 1
ATOM 769 N N . VAL A 1 98 ? 23.875 -7.998 -1.551 1.00 95.44 98 VAL A N 1
ATOM 770 C CA . VAL A 1 98 ? 23.539 -8.515 -0.215 1.00 95.44 98 VAL A CA 1
ATOM 771 C C . VAL A 1 98 ? 24.489 -9.650 0.157 1.00 95.44 98 VAL A C 1
ATOM 773 O O . VAL A 1 98 ? 25.090 -9.600 1.229 1.00 95.44 98 VAL A O 1
ATOM 776 N N . ALA A 1 99 ? 24.685 -10.619 -0.740 1.00 95.56 99 ALA A N 1
ATOM 777 C CA . ALA A 1 99 ? 25.541 -11.780 -0.504 1.00 95.56 99 ALA A CA 1
ATOM 778 C C . ALA A 1 99 ? 27.013 -11.403 -0.270 1.00 95.56 99 ALA A C 1
ATOM 780 O O . ALA A 1 99 ? 27.674 -11.993 0.581 1.00 95.56 99 ALA A O 1
ATOM 781 N N . SER A 1 100 ? 27.527 -10.401 -0.989 1.00 96.06 100 SER A N 1
ATOM 782 C CA . SER A 1 100 ? 28.898 -9.910 -0.811 1.00 96.06 100 SER A CA 1
ATOM 783 C C . SER A 1 100 ? 29.040 -8.846 0.285 1.00 96.06 100 SER A C 1
ATOM 785 O O . SER A 1 100 ? 30.146 -8.364 0.533 1.00 96.06 100 SER A O 1
ATOM 787 N N . GLY A 1 101 ? 27.932 -8.403 0.889 1.00 93.31 101 GLY A N 1
ATOM 788 C CA . GLY A 1 101 ? 27.902 -7.270 1.815 1.00 93.31 101 GLY A CA 1
ATOM 789 C C . GLY A 1 101 ? 28.322 -5.929 1.194 1.00 93.31 101 GLY A C 1
ATOM 790 O O . GLY A 1 101 ? 28.534 -4.964 1.926 1.00 93.31 101 GLY A O 1
ATOM 791 N N . SER A 1 102 ? 28.443 -5.836 -0.132 1.00 96.25 102 SER A N 1
ATOM 792 C CA . SER A 1 102 ? 28.989 -4.669 -0.837 1.00 96.25 102 SER A CA 1
ATOM 793 C C . SER A 1 102 ? 27.932 -3.607 -1.138 1.00 96.25 102 SER A C 1
ATOM 795 O O . SER A 1 102 ? 26.736 -3.883 -1.186 1.00 96.25 102 SER A O 1
ATOM 797 N N . THR A 1 103 ? 28.357 -2.370 -1.364 1.00 97.31 103 THR A N 1
ATOM 798 C CA . THR A 1 103 ? 27.492 -1.306 -1.890 1.00 97.31 103 THR A CA 1
ATOM 799 C C . THR A 1 103 ? 27.607 -1.230 -3.406 1.00 97.31 103 THR A C 1
ATOM 801 O O . THR A 1 103 ? 28.539 -1.772 -4.001 1.00 97.31 103 THR A O 1
ATOM 804 N N . GLY A 1 104 ? 26.663 -0.554 -4.050 1.00 96.94 104 GLY A N 1
ATOM 805 C CA . GLY A 1 104 ? 26.732 -0.344 -5.488 1.00 96.94 104 GLY A CA 1
ATOM 806 C C . GLY A 1 104 ? 25.543 0.434 -6.013 1.00 96.94 104 GLY A C 1
ATOM 807 O O . GLY A 1 104 ? 24.474 0.422 -5.406 1.00 96.94 104 GLY A O 1
ATOM 808 N N . THR A 1 105 ? 25.740 1.062 -7.167 1.00 97.75 105 THR A N 1
ATOM 809 C CA . THR A 1 105 ? 24.696 1.775 -7.902 1.00 97.75 105 THR A CA 1
ATOM 810 C C . THR A 1 105 ? 24.672 1.274 -9.334 1.00 97.75 105 THR A C 1
ATOM 812 O O . THR A 1 105 ? 25.729 1.098 -9.943 1.00 97.75 105 THR A O 1
ATOM 815 N N . ARG A 1 106 ? 23.479 1.031 -9.874 1.00 96.06 106 ARG A N 1
ATOM 816 C CA . ARG A 1 106 ? 23.293 0.610 -11.260 1.00 96.06 106 ARG A CA 1
ATOM 817 C C . ARG A 1 106 ? 21.964 1.120 -11.808 1.00 96.06 106 ARG A C 1
ATOM 819 O O . ARG A 1 106 ? 20.956 1.145 -11.106 1.00 96.06 106 ARG A O 1
ATOM 826 N N . LEU A 1 107 ? 21.993 1.521 -13.073 1.00 93.50 107 LEU A N 1
ATOM 827 C CA . LEU A 1 107 ? 20.815 1.898 -13.842 1.00 93.50 107 LEU A CA 1
ATOM 828 C C . LEU A 1 107 ? 20.216 0.654 -14.510 1.00 93.50 107 LEU A C 1
ATOM 830 O O . LEU A 1 107 ? 20.961 -0.164 -15.057 1.00 93.50 107 LEU A O 1
ATOM 834 N N . PHE A 1 108 ? 18.893 0.541 -14.467 1.00 89.88 108 PHE A N 1
ATOM 835 C CA . PHE A 1 108 ? 18.108 -0.519 -15.098 1.00 89.88 108 PHE A CA 1
ATOM 836 C C . PHE A 1 108 ? 17.007 0.083 -15.967 1.00 89.88 108 PHE A C 1
ATOM 838 O O . PHE A 1 108 ? 16.555 1.207 -15.723 1.00 89.88 108 PHE A O 1
ATOM 845 N N . GLY A 1 109 ? 16.549 -0.677 -16.960 1.00 77.31 109 GLY A N 1
ATOM 846 C CA . GLY A 1 109 ? 15.573 -0.206 -17.939 1.00 77.31 109 GLY A CA 1
ATOM 847 C C . GLY A 1 109 ? 16.221 0.437 -19.165 1.00 77.31 109 GLY A C 1
ATOM 848 O O . GLY A 1 109 ? 17.411 0.275 -19.428 1.00 77.31 109 GLY A O 1
ATOM 849 N N . SER A 1 110 ? 15.420 1.152 -19.956 1.00 64.00 110 SER A N 1
ATOM 850 C CA . SER A 1 110 ? 15.893 1.781 -21.192 1.00 64.00 110 SER A CA 1
ATOM 851 C C . SER A 1 110 ? 15.338 3.187 -21.375 1.00 64.00 110 SER A C 1
ATOM 853 O O . SER A 1 110 ? 14.243 3.512 -20.904 1.00 64.00 110 SER A O 1
ATOM 855 N N . ALA A 1 111 ? 16.051 4.009 -22.148 1.00 53.88 111 ALA A N 1
ATOM 856 C CA . ALA A 1 111 ? 15.625 5.359 -22.522 1.00 53.88 111 ALA A CA 1
ATOM 857 C C . ALA A 1 111 ? 14.226 5.400 -23.178 1.00 53.88 111 ALA A C 1
ATOM 859 O O . ALA A 1 111 ? 13.539 6.422 -23.142 1.00 53.88 111 ALA A O 1
ATOM 860 N N . SER A 1 112 ? 13.785 4.288 -23.776 1.00 44.91 112 SER A N 1
ATOM 861 C CA . SER A 1 112 ? 12.447 4.121 -24.355 1.00 44.91 112 SER A CA 1
ATOM 862 C C . SER A 1 112 ? 11.378 3.648 -23.372 1.00 44.91 112 SER A C 1
ATOM 864 O O . SER A 1 112 ? 10.205 3.707 -23.715 1.00 44.91 112 SER A O 1
ATOM 866 N N . LEU A 1 113 ? 11.750 3.168 -22.187 1.00 53.41 113 LEU A N 1
ATOM 867 C CA . LEU A 1 113 ? 10.868 2.471 -21.247 1.00 53.41 113 LEU A CA 1
ATOM 868 C C . LEU A 1 113 ? 10.638 3.198 -19.924 1.00 53.41 113 LEU A C 1
ATOM 870 O O . LEU A 1 113 ? 9.586 3.023 -19.291 1.00 53.41 113 LEU A O 1
ATOM 874 N N . GLY A 1 114 ? 11.588 4.058 -19.575 1.00 64.69 114 GLY A N 1
ATOM 875 C CA . GLY A 1 114 ? 11.786 4.564 -18.229 1.00 64.69 114 GLY A CA 1
ATOM 876 C C . GLY A 1 114 ? 12.987 3.856 -17.617 1.00 64.69 114 GLY A C 1
ATOM 877 O O . GLY A 1 114 ? 13.077 2.630 -17.658 1.00 64.69 114 GLY A O 1
ATOM 878 N N . GLU A 1 115 ? 13.911 4.646 -17.086 1.00 81.25 115 GLU A N 1
ATOM 879 C CA . GLU A 1 115 ? 15.091 4.152 -16.386 1.00 81.25 115 GLU A CA 1
ATOM 880 C C . GLU A 1 115 ? 14.856 4.273 -14.880 1.00 81.25 115 GLU A C 1
ATOM 882 O O . GLU A 1 115 ? 14.270 5.256 -14.408 1.00 81.25 115 GLU A O 1
ATOM 887 N N . ILE A 1 116 ? 15.305 3.268 -14.132 1.00 90.19 116 ILE A N 1
ATOM 888 C CA . ILE A 1 116 ? 15.336 3.297 -12.672 1.00 90.19 116 ILE A CA 1
ATOM 889 C C . ILE A 1 116 ? 16.776 3.140 -12.198 1.00 90.19 116 ILE A C 1
ATOM 891 O O . ILE A 1 116 ? 17.518 2.274 -12.660 1.00 90.19 116 ILE A O 1
ATOM 895 N N . GLU A 1 117 ? 17.183 3.993 -11.268 1.00 94.75 117 GLU A N 1
ATOM 896 C CA . GLU A 1 117 ? 18.476 3.883 -10.600 1.00 94.75 117 GLU A CA 1
ATOM 897 C C . GLU A 1 117 ? 18.275 3.122 -9.297 1.00 94.75 117 GLU A C 1
ATOM 899 O O . GLU A 1 117 ? 17.495 3.546 -8.439 1.00 94.75 117 GLU A O 1
ATOM 904 N N . LEU A 1 118 ? 18.990 2.012 -9.140 1.00 97.56 118 LEU A N 1
ATOM 905 C CA . LEU A 1 118 ? 19.066 1.295 -7.880 1.00 97.56 118 LEU A CA 1
ATOM 906 C C . LEU A 1 118 ? 20.424 1.546 -7.230 1.00 97.56 118 LEU A C 1
ATOM 908 O O . LEU A 1 118 ? 21.467 1.420 -7.867 1.00 97.56 118 LEU A O 1
ATOM 912 N N . GLU A 1 119 ? 20.406 1.842 -5.937 1.00 98.19 119 GLU A N 1
ATOM 913 C CA . GLU A 1 119 ? 21.581 2.042 -5.094 1.00 98.19 119 GLU A CA 1
ATOM 914 C C . GLU A 1 119 ? 21.429 1.213 -3.815 1.00 98.19 119 GLU A C 1
ATOM 916 O O . GLU A 1 119 ? 20.533 1.475 -3.009 1.00 98.19 119 GLU A O 1
ATOM 921 N N . ARG A 1 120 ? 22.327 0.251 -3.576 1.00 97.88 120 ARG A N 1
ATOM 922 C CA . ARG A 1 120 ? 22.480 -0.362 -2.251 1.00 97.88 120 ARG A CA 1
ATOM 923 C C . ARG A 1 120 ? 23.436 0.484 -1.423 1.00 97.88 120 ARG A C 1
ATOM 925 O O . ARG A 1 120 ? 24.641 0.521 -1.681 1.00 97.88 120 ARG A O 1
ATOM 932 N N . ARG A 1 121 ? 22.893 1.140 -0.404 1.00 97.56 121 ARG A N 1
ATOM 933 C CA . ARG A 1 121 ? 23.631 2.042 0.486 1.00 97.56 121 ARG A CA 1
ATOM 934 C C . ARG A 1 121 ? 24.442 1.279 1.541 1.00 97.56 121 ARG A C 1
ATOM 936 O O . ARG A 1 121 ? 24.121 0.127 1.838 1.00 97.56 121 ARG A O 1
ATOM 943 N N . PRO A 1 122 ? 25.448 1.916 2.180 1.00 96.38 122 PRO A N 1
ATOM 944 C CA . PRO A 1 122 ? 26.252 1.286 3.236 1.00 96.38 122 PRO A CA 1
ATOM 945 C C . PRO A 1 122 ? 25.439 0.745 4.418 1.00 96.38 122 PRO A C 1
ATOM 947 O O . PRO A 1 122 ? 25.836 -0.224 5.053 1.00 96.38 122 PRO A O 1
ATOM 950 N N . ASN A 1 123 ? 24.282 1.346 4.700 1.00 95.19 123 ASN A N 1
ATOM 951 C CA . ASN A 1 123 ? 23.362 0.904 5.750 1.00 95.19 123 ASN A CA 1
ATOM 952 C C . ASN A 1 123 ? 22.433 -0.251 5.316 1.00 95.19 123 ASN A C 1
ATOM 954 O O . ASN A 1 123 ? 21.497 -0.576 6.040 1.00 95.19 123 ASN A O 1
ATOM 958 N N . GLY A 1 124 ? 22.648 -0.840 4.135 1.00 95.81 124 GLY A N 1
ATOM 959 C CA . GLY A 1 124 ? 21.870 -1.963 3.612 1.00 95.81 124 GLY A CA 1
ATOM 960 C C . GLY A 1 124 ? 20.535 -1.586 2.966 1.00 95.81 124 GLY A C 1
ATOM 961 O O . GLY A 1 124 ? 19.849 -2.472 2.461 1.00 95.81 124 GLY A O 1
ATOM 962 N N . VAL A 1 125 ? 20.164 -0.301 2.937 1.00 98.12 125 VAL A N 1
ATOM 963 C CA . VAL A 1 125 ? 18.944 0.165 2.261 1.00 98.12 125 VAL A CA 1
ATOM 964 C C . VAL A 1 125 ? 19.123 0.083 0.745 1.00 98.12 125 VAL A C 1
ATOM 966 O O . VAL A 1 125 ? 20.111 0.598 0.217 1.00 98.12 125 VAL A O 1
ATOM 969 N N . LEU A 1 126 ? 18.148 -0.502 0.047 1.00 98.50 126 LEU A N 1
ATOM 970 C CA . LEU A 1 126 ? 18.024 -0.406 -1.405 1.00 98.50 126 LEU A CA 1
ATOM 971 C C . LEU A 1 126 ? 17.193 0.830 -1.766 1.00 98.50 126 LEU A C 1
ATOM 973 O O . LEU A 1 126 ? 15.982 0.878 -1.553 1.00 98.50 126 LEU A O 1
ATOM 977 N N . SER A 1 127 ? 17.858 1.845 -2.305 1.00 98.19 127 SER A N 1
ATOM 978 C CA . SER A 1 127 ? 17.240 3.066 -2.809 1.00 98.19 127 SER A CA 1
ATOM 979 C C . SER A 1 127 ? 16.926 2.913 -4.291 1.00 98.19 127 SER A C 1
ATOM 981 O O . SER A 1 127 ? 17.835 2.719 -5.088 1.00 98.19 127 SER A O 1
ATOM 983 N N . ILE A 1 128 ? 15.656 3.055 -4.660 1.00 96.75 128 ILE A N 1
ATOM 984 C CA . ILE A 1 128 ? 15.163 3.023 -6.039 1.00 96.75 128 ILE A CA 1
ATOM 985 C C . ILE A 1 128 ? 14.702 4.430 -6.405 1.00 96.75 128 ILE A C 1
ATOM 987 O O . ILE A 1 128 ? 13.802 4.970 -5.761 1.00 96.75 128 ILE A O 1
ATOM 991 N N . LYS A 1 129 ? 15.299 5.037 -7.428 1.00 93.75 129 LYS A N 1
ATOM 992 C CA . LYS A 1 129 ? 14.864 6.330 -7.971 1.00 93.75 129 LYS A CA 1
ATOM 993 C C . LYS A 1 129 ? 14.295 6.133 -9.367 1.00 93.75 129 LYS A C 1
ATOM 995 O O . LYS A 1 129 ? 14.915 5.468 -10.191 1.00 93.75 129 LYS A O 1
ATOM 1000 N N . GLY A 1 130 ? 13.149 6.751 -9.635 1.00 87.56 130 GLY A N 1
ATOM 1001 C CA . GLY A 1 130 ? 12.429 6.608 -10.900 1.00 87.5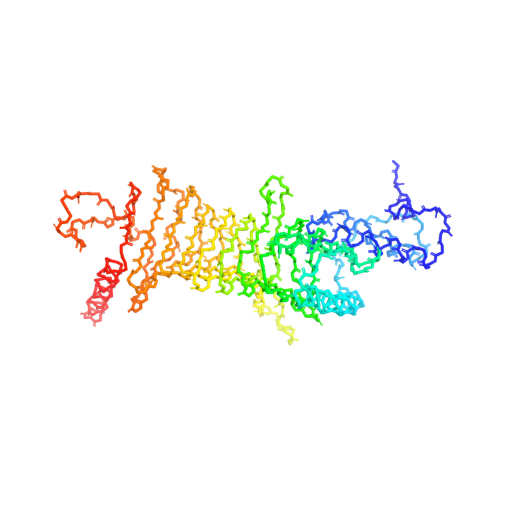6 130 GLY A CA 1
ATOM 1002 C C . GLY A 1 130 ? 11.114 5.846 -10.745 1.00 87.56 130 GLY A C 1
ATOM 1003 O O . GLY A 1 130 ? 10.787 5.330 -9.676 1.00 87.56 130 GLY A O 1
ATOM 1004 N N . ASN A 1 131 ? 10.327 5.821 -11.820 1.00 87.62 131 ASN A N 1
ATOM 1005 C CA . ASN A 1 131 ? 9.005 5.200 -11.814 1.00 87.62 131 ASN A CA 1
ATOM 1006 C C . ASN A 1 131 ? 9.119 3.690 -12.039 1.00 87.62 131 ASN A C 1
ATOM 1008 O O . ASN A 1 131 ? 9.690 3.256 -13.036 1.00 87.62 131 ASN A O 1
ATOM 1012 N N . VAL A 1 132 ? 8.523 2.904 -11.147 1.00 88.50 132 VAL A N 1
ATOM 1013 C CA . VAL A 1 132 ? 8.562 1.440 -11.185 1.00 88.50 132 VAL A CA 1
ATOM 1014 C C . VAL A 1 132 ? 7.277 0.901 -11.808 1.00 88.50 132 VAL A C 1
ATOM 1016 O O . VAL A 1 132 ? 6.169 1.264 -11.403 1.00 88.50 132 VAL A O 1
ATOM 1019 N N . ALA A 1 133 ? 7.414 0.015 -12.790 1.00 85.44 133 ALA A N 1
ATOM 1020 C CA . ALA A 1 133 ? 6.292 -0.668 -13.418 1.00 85.44 133 ALA A CA 1
ATOM 1021 C C . ALA A 1 133 ? 6.716 -2.030 -13.966 1.00 85.44 133 ALA A C 1
ATOM 1023 O O . ALA A 1 133 ? 7.825 -2.136 -14.454 1.00 85.44 133 ALA A O 1
ATOM 1024 N N . ALA A 1 134 ? 5.798 -2.996 -13.973 1.00 82.69 134 ALA A N 1
ATOM 1025 C CA . ALA A 1 134 ? 5.932 -4.358 -14.490 1.00 82.69 134 ALA A CA 1
ATOM 1026 C C . ALA A 1 134 ? 7.050 -5.204 -13.854 1.00 82.69 134 ALA A C 1
ATOM 1028 O O . ALA A 1 134 ? 8.214 -4.828 -13.845 1.00 82.69 134 ALA A O 1
ATOM 1029 N N . GLY A 1 135 ? 6.702 -6.414 -13.417 1.00 88.81 135 GLY A N 1
ATOM 1030 C CA . GLY A 1 135 ? 7.658 -7.387 -12.893 1.00 88.81 135 GLY A CA 1
ATOM 1031 C C . GLY A 1 135 ? 7.848 -7.333 -11.381 1.00 88.81 135 GLY A C 1
ATOM 1032 O O . GLY A 1 135 ? 7.247 -6.527 -10.664 1.00 88.81 135 GLY A O 1
ATOM 1033 N N . THR A 1 136 ? 8.683 -8.248 -10.901 1.00 93.00 136 THR A N 1
ATOM 1034 C CA . THR A 1 136 ? 8.866 -8.529 -9.478 1.00 93.00 136 THR A CA 1
ATOM 1035 C C . THR A 1 136 ? 10.237 -8.075 -8.989 1.00 93.00 136 THR A C 1
ATOM 1037 O O . THR A 1 136 ? 11.223 -8.211 -9.710 1.00 93.00 136 THR A O 1
ATOM 1040 N N . LEU A 1 137 ? 10.296 -7.567 -7.759 1.00 95.94 137 LEU A N 1
ATOM 1041 C CA . LEU A 1 137 ? 11.538 -7.260 -7.054 1.00 95.94 137 LEU A CA 1
ATOM 1042 C C . LEU A 1 137 ? 11.443 -7.690 -5.596 1.00 95.94 137 LEU A C 1
ATOM 1044 O O . LEU A 1 137 ? 10.707 -7.089 -4.811 1.00 95.94 137 LEU A O 1
ATOM 1048 N N . ARG A 1 138 ? 12.232 -8.683 -5.212 1.00 97.75 138 ARG A N 1
ATOM 1049 C CA . ARG A 1 138 ? 12.440 -9.102 -3.830 1.00 97.75 138 ARG A CA 1
ATOM 1050 C C . ARG A 1 138 ? 13.807 -8.641 -3.332 1.00 97.75 138 ARG A C 1
ATOM 1052 O O . ARG A 1 138 ? 14.812 -8.788 -4.014 1.00 97.75 138 ARG A O 1
ATOM 1059 N N . TYR A 1 139 ? 13.861 -8.108 -2.117 1.00 98.12 139 TYR A N 1
ATOM 1060 C CA . TYR A 1 139 ? 15.114 -7.675 -1.507 1.00 98.12 139 TYR A CA 1
ATOM 1061 C C . TYR A 1 139 ? 15.160 -8.004 -0.010 1.00 98.12 139 TYR A C 1
ATOM 1063 O O . TYR A 1 139 ? 14.210 -7.738 0.730 1.00 98.12 139 TYR A O 1
ATOM 1071 N N . ASP A 1 140 ? 16.292 -8.552 0.436 1.00 97.06 140 ASP A N 1
ATOM 1072 C CA . ASP A 1 140 ? 16.559 -8.929 1.830 1.00 97.06 140 ASP A CA 1
ATOM 1073 C C . ASP A 1 140 ? 17.123 -7.739 2.626 1.00 97.06 140 ASP A C 1
ATOM 1075 O O . ASP A 1 140 ? 18.225 -7.770 3.177 1.00 97.06 140 ASP A O 1
ATOM 1079 N N . GLY A 1 141 ? 16.365 -6.646 2.655 1.00 97.06 141 GLY A N 1
ATOM 1080 C CA . GLY A 1 141 ? 16.700 -5.432 3.390 1.00 97.06 141 GLY A CA 1
ATOM 1081 C C . GLY A 1 141 ? 15.661 -4.323 3.188 1.00 97.06 141 GLY A C 1
ATOM 1082 O O . GLY A 1 141 ? 14.701 -4.498 2.430 1.00 97.06 141 GLY A O 1
ATOM 1083 N N . PRO A 1 142 ? 15.823 -3.166 3.855 1.00 98.25 142 PRO A N 1
ATOM 1084 C CA . PRO A 1 142 ? 14.878 -2.069 3.709 1.00 98.25 142 PRO A CA 1
ATOM 1085 C C . PRO A 1 142 ? 14.912 -1.498 2.287 1.00 98.25 142 PRO A C 1
ATOM 1087 O O . PRO A 1 142 ? 15.985 -1.348 1.700 1.00 98.25 142 PRO A O 1
ATOM 1090 N N . ILE A 1 143 ? 13.751 -1.118 1.759 1.00 98.62 143 ILE A N 1
ATOM 1091 C CA . ILE A 1 143 ? 13.593 -0.543 0.419 1.00 98.62 143 ILE A CA 1
ATOM 1092 C C . ILE A 1 143 ? 13.038 0.875 0.543 1.00 98.62 143 ILE A C 1
ATOM 1094 O O . ILE A 1 143 ? 12.055 1.115 1.247 1.00 98.62 143 ILE A O 1
ATOM 1098 N N . THR A 1 144 ? 13.620 1.822 -0.190 1.00 98.12 144 THR A N 1
ATOM 1099 C CA . THR A 1 144 ? 13.034 3.155 -0.379 1.00 98.12 144 THR A CA 1
ATOM 1100 C C . THR A 1 144 ? 12.800 3.428 -1.854 1.00 98.12 144 THR A C 1
ATOM 1102 O O . THR A 1 144 ? 13.737 3.301 -2.636 1.00 98.12 144 THR A O 1
ATOM 1105 N N . VAL A 1 145 ? 11.595 3.857 -2.230 1.00 96.62 145 VAL A N 1
ATOM 1106 C CA . VAL A 1 145 ? 11.256 4.197 -3.620 1.00 96.62 145 VAL A CA 1
ATOM 1107 C C . VAL A 1 145 ? 10.935 5.682 -3.744 1.00 96.62 145 VAL A C 1
ATOM 1109 O O . VAL A 1 145 ? 9.966 6.169 -3.168 1.00 96.62 145 VAL A O 1
ATOM 1112 N N . SER A 1 146 ? 11.730 6.402 -4.527 1.00 93.44 146 SER A N 1
ATOM 1113 C CA . SER A 1 146 ? 11.510 7.800 -4.901 1.00 93.44 146 SER A CA 1
ATOM 1114 C C . SER A 1 146 ? 10.966 7.871 -6.328 1.00 93.44 146 SER A C 1
ATOM 1116 O O . SER A 1 146 ? 11.697 8.163 -7.276 1.00 93.44 146 SER A O 1
ATOM 1118 N N . GLY A 1 147 ? 9.677 7.567 -6.470 1.00 87.88 147 GLY A N 1
ATOM 1119 C CA . GLY A 1 147 ? 8.965 7.564 -7.745 1.00 87.88 147 GLY A CA 1
ATOM 1120 C C . GLY A 1 147 ? 7.569 6.955 -7.631 1.00 87.88 147 GLY A C 1
ATOM 1121 O O . GLY A 1 147 ? 7.173 6.464 -6.570 1.00 87.88 147 GLY A O 1
ATOM 1122 N N . ALA A 1 148 ? 6.806 7.005 -8.724 1.00 88.44 148 ALA A N 1
ATOM 1123 C CA . ALA A 1 148 ? 5.507 6.343 -8.806 1.00 88.44 148 ALA A CA 1
ATOM 1124 C C . ALA A 1 148 ? 5.667 4.834 -9.038 1.00 88.44 148 ALA A C 1
ATOM 1126 O O . ALA A 1 148 ? 6.619 4.393 -9.680 1.00 88.44 148 ALA A O 1
ATOM 1127 N N . ILE A 1 149 ? 4.712 4.047 -8.547 1.00 91.31 149 ILE A N 1
ATOM 1128 C CA . ILE A 1 149 ? 4.678 2.591 -8.692 1.00 91.31 149 ILE A CA 1
ATOM 1129 C C . ILE A 1 149 ? 3.336 2.220 -9.306 1.00 91.31 149 ILE A C 1
ATOM 1131 O O . ILE A 1 149 ? 2.290 2.491 -8.724 1.00 91.31 149 ILE A O 1
ATOM 1135 N N . THR A 1 150 ? 3.339 1.610 -10.483 1.00 88.44 150 THR A N 1
ATOM 1136 C CA . THR A 1 150 ? 2.102 1.297 -11.215 1.00 88.44 150 THR A CA 1
ATOM 1137 C C . THR A 1 150 ? 2.170 -0.114 -11.766 1.00 88.44 150 THR A C 1
ATOM 1139 O O . THR A 1 150 ? 3.216 -0.533 -12.256 1.00 88.44 150 THR A O 1
ATOM 1142 N N . SER A 1 151 ? 1.084 -0.879 -11.668 1.00 85.94 151 SER A N 1
ATOM 1143 C CA . SER A 1 151 ? 1.008 -2.201 -12.295 1.00 85.94 151 SER A CA 1
ATOM 1144 C C . SER A 1 151 ? 0.378 -2.130 -13.687 1.00 85.94 151 SER A C 1
ATOM 1146 O O . SER A 1 151 ? -0.610 -1.417 -13.882 1.00 85.94 151 SER A O 1
ATOM 1148 N N . PRO A 1 152 ? 0.909 -2.874 -14.676 1.00 80.81 152 PRO A N 1
ATOM 1149 C CA . PRO A 1 152 ? 0.263 -3.006 -15.973 1.00 80.81 152 PRO A CA 1
ATOM 1150 C C . PRO A 1 152 ? -1.160 -3.554 -15.837 1.00 80.81 152 PRO A C 1
ATOM 1152 O O . PRO A 1 152 ? -1.419 -4.480 -15.069 1.00 80.81 152 PRO A O 1
ATOM 1155 N N . THR A 1 153 ? -2.086 -3.014 -16.628 1.00 68.62 153 THR A N 1
ATOM 1156 C CA . THR A 1 153 ? -3.501 -3.422 -16.600 1.00 68.62 153 THR A CA 1
ATOM 1157 C C . THR A 1 153 ? -3.828 -4.547 -17.587 1.00 68.62 153 THR A C 1
ATOM 1159 O O . THR A 1 153 ? -4.921 -5.110 -17.527 1.00 68.62 153 THR A O 1
ATOM 1162 N N . ARG A 1 154 ? -2.918 -4.890 -18.515 1.00 66.56 154 ARG A N 1
ATOM 1163 C CA . ARG A 1 154 ? -3.118 -5.931 -19.541 1.00 66.56 154 ARG A CA 1
ATOM 1164 C C . ARG A 1 154 ? -1.810 -6.633 -19.911 1.00 66.56 154 ARG A C 1
ATOM 1166 O O . ARG A 1 154 ? -0.794 -5.970 -20.085 1.00 66.56 154 ARG A O 1
ATOM 1173 N N . GLY A 1 155 ? -1.878 -7.952 -20.110 1.00 61.56 155 GLY A N 1
ATOM 1174 C CA . GLY A 1 155 ? -0.903 -8.754 -20.869 1.00 61.56 155 GLY A CA 1
ATOM 1175 C C . GLY A 1 155 ? 0.491 -8.950 -20.261 1.00 61.56 155 GLY A C 1
ATOM 1176 O O . GLY A 1 155 ? 1.244 -9.784 -20.765 1.00 61.56 155 GLY A O 1
ATOM 1177 N N . ALA A 1 156 ? 0.832 -8.221 -19.201 1.00 69.88 156 ALA A N 1
ATOM 1178 C CA . ALA A 1 156 ? 2.164 -8.195 -18.615 1.00 69.88 156 ALA A CA 1
ATOM 1179 C C . ALA A 1 156 ? 2.177 -8.630 -17.150 1.00 69.88 156 ALA A C 1
ATOM 1181 O O . ALA A 1 156 ? 1.137 -8.669 -16.490 1.00 69.88 156 ALA A O 1
ATOM 1182 N N . GLU A 1 157 ? 3.374 -8.955 -16.663 1.00 79.94 157 GLU A N 1
ATOM 1183 C CA . GLU A 1 157 ? 3.594 -9.305 -15.263 1.00 79.94 157 GLU A CA 1
ATOM 1184 C C . GLU A 1 157 ? 3.202 -8.132 -14.347 1.00 79.94 157 GLU A C 1
ATOM 1186 O O . GLU A 1 157 ? 3.520 -6.977 -14.659 1.00 79.94 157 GLU A O 1
ATOM 1191 N N . PRO A 1 158 ? 2.501 -8.402 -13.230 1.00 87.69 158 PRO A N 1
ATOM 1192 C CA . PRO A 1 158 ? 2.131 -7.364 -12.280 1.00 87.69 158 PRO A CA 1
ATOM 1193 C C . PRO A 1 158 ? 3.376 -6.751 -11.639 1.00 87.69 158 PRO A C 1
ATOM 1195 O O . PRO A 1 158 ? 4.421 -7.392 -11.555 1.00 87.69 158 PRO A O 1
ATOM 1198 N N . THR A 1 159 ? 3.255 -5.512 -11.169 1.00 92.19 159 THR A N 1
ATOM 1199 C CA . THR A 1 159 ? 4.314 -4.891 -10.363 1.00 92.19 159 THR A CA 1
ATOM 1200 C C . THR A 1 159 ? 4.226 -5.411 -8.937 1.00 92.19 159 THR A C 1
ATOM 1202 O O . THR A 1 159 ? 3.283 -5.061 -8.220 1.00 92.19 159 THR A O 1
ATOM 1205 N N . GLU A 1 160 ? 5.200 -6.215 -8.516 1.00 96.75 160 GLU A N 1
ATOM 1206 C CA . GLU A 1 160 ? 5.290 -6.727 -7.146 1.00 96.75 160 GLU A CA 1
ATOM 1207 C C . GLU A 1 160 ? 6.639 -6.365 -6.517 1.00 96.75 160 GLU A C 1
ATOM 1209 O O . GLU A 1 160 ? 7.690 -6.676 -7.066 1.00 96.75 160 GLU A O 1
ATOM 1214 N N . ILE A 1 161 ? 6.627 -5.717 -5.352 1.00 98.06 161 ILE A N 1
ATOM 1215 C CA . ILE A 1 161 ? 7.849 -5.369 -4.616 1.00 98.06 161 ILE A CA 1
ATOM 1216 C C . ILE A 1 161 ? 7.766 -5.964 -3.217 1.00 98.06 161 ILE A C 1
ATOM 1218 O O . ILE A 1 161 ? 6.805 -5.718 -2.489 1.00 98.06 161 ILE A O 1
ATOM 1222 N N . THR A 1 162 ? 8.783 -6.728 -2.830 1.00 98.62 162 THR A N 1
ATOM 1223 C CA . THR A 1 162 ? 8.855 -7.390 -1.529 1.00 98.62 162 THR A CA 1
ATOM 1224 C C . THR A 1 162 ? 10.132 -7.011 -0.790 1.00 98.62 162 THR A C 1
ATOM 1226 O O . THR A 1 162 ? 11.228 -7.381 -1.203 1.00 98.62 162 THR A O 1
ATOM 1229 N N . ALA A 1 163 ? 9.982 -6.324 0.341 1.00 98.19 163 ALA A N 1
ATOM 1230 C CA . ALA A 1 163 ? 11.018 -6.222 1.362 1.00 98.19 163 ALA A CA 1
ATOM 1231 C C . ALA A 1 163 ? 10.891 -7.442 2.289 1.00 98.19 163 ALA A C 1
ATOM 1233 O O . ALA A 1 163 ? 9.979 -7.523 3.116 1.00 98.19 163 ALA A O 1
ATOM 1234 N N . ALA A 1 164 ? 11.775 -8.425 2.124 1.00 96.94 164 ALA A N 1
ATOM 1235 C CA . ALA A 1 164 ? 11.761 -9.641 2.939 1.00 96.94 164 ALA A CA 1
ATOM 1236 C C . ALA A 1 164 ? 12.158 -9.350 4.396 1.00 96.94 164 ALA A C 1
ATOM 1238 O O . ALA A 1 164 ? 11.634 -9.941 5.344 1.00 96.94 164 ALA A O 1
ATOM 1239 N N . VAL A 1 165 ? 13.067 -8.391 4.579 1.00 95.06 165 VAL A N 1
ATOM 1240 C CA . VAL A 1 165 ? 13.540 -7.923 5.883 1.00 95.06 165 VAL A CA 1
ATOM 1241 C C . VAL A 1 165 ? 13.561 -6.404 5.880 1.00 95.06 165 VAL A C 1
ATOM 1243 O O . VAL A 1 165 ? 14.149 -5.804 4.993 1.00 95.06 165 VAL A O 1
ATOM 1246 N N . GLY A 1 166 ? 12.984 -5.768 6.897 1.00 96.31 166 GLY A N 1
ATOM 1247 C CA . GLY A 1 166 ? 13.004 -4.315 7.025 1.00 96.31 166 GLY A CA 1
ATOM 1248 C C . GLY A 1 166 ? 11.867 -3.607 6.292 1.00 96.31 166 GLY A C 1
ATOM 1249 O O . GLY A 1 166 ? 10.959 -4.219 5.732 1.00 96.31 166 GLY A O 1
ATOM 1250 N N . ASP A 1 167 ? 11.890 -2.280 6.377 1.00 98.38 167 ASP A N 1
ATOM 1251 C CA . ASP A 1 167 ? 10.769 -1.445 5.955 1.00 98.38 167 ASP A CA 1
ATOM 1252 C C . ASP A 1 167 ? 10.758 -1.182 4.446 1.00 98.38 167 ASP A C 1
ATOM 1254 O O . ASP A 1 167 ? 11.804 -1.010 3.822 1.00 98.38 167 ASP A O 1
ATOM 1258 N N . PHE A 1 168 ? 9.561 -1.008 3.893 1.00 98.56 168 PHE A N 1
ATOM 1259 C CA . PHE A 1 168 ? 9.342 -0.379 2.597 1.00 98.56 168 PHE A CA 1
ATOM 1260 C C . PHE A 1 168 ? 8.843 1.055 2.799 1.00 98.56 168 PHE A C 1
ATOM 1262 O O . PHE A 1 168 ? 7.856 1.284 3.503 1.00 98.56 168 PHE A O 1
ATOM 1269 N N . ARG A 1 169 ? 9.488 2.044 2.173 1.00 97.81 169 ARG A N 1
ATOM 1270 C CA . ARG A 1 169 ? 9.095 3.454 2.316 1.00 97.81 169 ARG A CA 1
ATOM 1271 C C . ARG A 1 169 ? 9.047 4.187 0.981 1.00 97.81 169 ARG A C 1
ATOM 1273 O O . ARG A 1 169 ? 9.957 4.069 0.166 1.00 97.81 169 ARG A O 1
ATOM 1280 N N . VAL A 1 170 ? 8.032 5.027 0.806 1.00 95.69 170 VAL A N 1
ATOM 1281 C CA . VAL A 1 170 ? 7.984 6.042 -0.256 1.00 95.69 170 VAL A CA 1
ATOM 1282 C C . VAL A 1 170 ? 8.196 7.409 0.404 1.00 95.69 170 VAL A C 1
ATOM 1284 O O . VAL A 1 170 ? 7.231 8.005 0.892 1.00 95.69 170 VAL A O 1
ATOM 1287 N N . PRO A 1 171 ? 9.448 7.888 0.524 1.00 89.44 171 PRO A N 1
ATOM 1288 C CA . PRO A 1 171 ? 9.733 9.163 1.172 1.00 89.44 171 PRO A CA 1
ATOM 1289 C C . PRO A 1 171 ? 9.049 10.317 0.437 1.00 89.44 171 PRO A C 1
ATOM 1291 O O . PRO A 1 171 ? 8.940 10.309 -0.791 1.00 89.44 171 PRO A O 1
ATOM 1294 N N . ASP A 1 172 ? 8.577 11.301 1.206 1.00 80.75 172 ASP A N 1
ATOM 1295 C CA . ASP A 1 172 ? 7.984 12.539 0.687 1.00 80.75 172 ASP A CA 1
ATOM 1296 C C . ASP A 1 172 ? 6.839 12.301 -0.314 1.00 80.75 172 ASP A C 1
ATOM 1298 O O . ASP A 1 172 ? 6.582 13.099 -1.215 1.00 80.75 172 ASP A O 1
ATOM 1302 N N . ALA A 1 173 ? 6.130 11.177 -0.180 1.00 71.56 173 ALA A N 1
ATOM 1303 C CA . ALA A 1 173 ? 5.135 10.756 -1.160 1.00 71.56 173 ALA A CA 1
ATOM 1304 C C . ALA A 1 173 ? 3.956 11.734 -1.292 1.00 71.56 173 ALA A C 1
ATOM 1306 O O . ALA A 1 173 ? 3.379 11.857 -2.370 1.00 71.56 173 ALA A O 1
ATOM 1307 N N . VAL A 1 174 ? 3.600 12.444 -0.217 1.00 67.12 174 VAL A N 1
ATOM 1308 C CA . VAL A 1 174 ? 2.522 13.446 -0.241 1.00 67.12 174 VAL A CA 1
ATOM 1309 C C . VAL A 1 174 ? 2.972 14.713 -0.972 1.00 67.12 174 VAL A C 1
ATOM 1311 O O . VAL A 1 174 ? 2.281 15.158 -1.887 1.00 67.12 174 VAL A O 1
ATOM 1314 N N . SER A 1 175 ? 4.138 15.265 -0.624 1.00 70.00 175 SER A N 1
ATOM 1315 C CA . SER A 1 175 ? 4.678 16.480 -1.250 1.00 70.00 175 SER A CA 1
ATOM 1316 C C . SER A 1 175 ? 5.037 16.256 -2.720 1.00 70.00 175 SER A C 1
ATOM 1318 O O . SER A 1 175 ? 4.710 17.093 -3.559 1.00 70.00 175 SER A O 1
ATOM 1320 N N . ASN A 1 176 ? 5.610 15.097 -3.053 1.00 67.31 176 ASN A N 1
ATOM 1321 C CA . ASN A 1 176 ? 5.962 14.727 -4.427 1.00 67.31 176 ASN A CA 1
ATOM 1322 C C . ASN A 1 176 ? 4.808 14.096 -5.218 1.00 67.31 176 ASN A C 1
ATOM 1324 O O . ASN A 1 176 ? 4.973 13.771 -6.391 1.00 67.31 176 ASN A O 1
ATOM 1328 N N . ARG A 1 177 ? 3.634 13.915 -4.594 1.00 78.75 177 ARG A N 1
ATOM 1329 C CA . ARG A 1 177 ? 2.445 13.287 -5.197 1.00 78.75 177 ARG A CA 1
ATOM 1330 C C . ARG A 1 177 ? 2.714 11.903 -5.801 1.00 78.75 177 ARG A C 1
ATOM 1332 O O . ARG A 1 177 ? 2.025 11.500 -6.737 1.00 78.75 177 ARG A O 1
ATOM 1339 N N . TYR A 1 178 ? 3.681 11.161 -5.263 1.00 83.06 178 TYR A N 1
ATOM 1340 C CA . TYR A 1 178 ? 3.923 9.784 -5.681 1.00 83.06 178 TYR A CA 1
ATOM 1341 C C . TYR A 1 178 ? 2.713 8.906 -5.352 1.00 83.06 178 TYR A C 1
ATOM 1343 O O . TYR A 1 178 ? 2.023 9.104 -4.341 1.00 83.06 178 TYR A O 1
ATOM 1351 N N . ARG A 1 179 ? 2.445 7.949 -6.245 1.00 87.88 179 ARG A N 1
ATOM 1352 C CA . ARG A 1 179 ? 1.275 7.066 -6.200 1.00 87.88 179 ARG A CA 1
ATOM 1353 C C . ARG A 1 179 ? 1.709 5.614 -6.343 1.00 87.88 179 ARG A C 1
ATOM 1355 O O . ARG A 1 179 ? 2.601 5.324 -7.137 1.00 87.88 179 ARG A O 1
ATOM 1362 N N . ILE A 1 180 ? 1.056 4.731 -5.596 1.00 93.75 180 ILE A N 1
ATOM 1363 C CA . ILE A 1 180 ? 1.109 3.277 -5.778 1.00 93.75 180 ILE A CA 1
ATOM 1364 C C . ILE A 1 180 ? -0.242 2.858 -6.351 1.00 93.75 180 ILE A C 1
ATOM 1366 O O . ILE A 1 180 ? -1.255 3.035 -5.674 1.00 93.75 180 ILE A O 1
ATOM 1370 N N . GLU A 1 181 ? -0.297 2.370 -7.591 1.00 91.50 181 GLU A N 1
ATOM 1371 C CA . GLU A 1 181 ? -1.579 2.220 -8.283 1.00 91.50 181 GLU A CA 1
ATOM 1372 C C . GLU A 1 181 ? -1.703 1.065 -9.291 1.00 91.50 181 GLU A C 1
ATOM 1374 O O . GLU A 1 181 ? -0.765 0.313 -9.565 1.00 91.50 181 GLU A O 1
ATOM 1379 N N . ASN A 1 182 ? -2.919 0.927 -9.834 1.00 85.31 182 ASN A N 1
ATOM 1380 C CA . ASN A 1 182 ? -3.293 0.026 -10.930 1.00 85.31 182 ASN A CA 1
ATOM 1381 C C . ASN A 1 182 ? -3.044 -1.467 -10.672 1.00 85.31 182 ASN A C 1
ATOM 1383 O O . ASN A 1 182 ? -2.854 -2.236 -11.612 1.00 85.31 182 ASN A O 1
ATOM 1387 N N . GLY A 1 183 ? -3.103 -1.904 -9.413 1.00 89.81 183 GLY A N 1
ATOM 1388 C CA . GLY A 1 183 ? -2.936 -3.311 -9.051 1.00 89.81 183 GLY A CA 1
ATOM 1389 C C . GLY A 1 183 ? -1.543 -3.678 -8.551 1.00 89.81 183 GLY A C 1
ATOM 1390 O O . GLY A 1 183 ? -1.253 -4.864 -8.413 1.00 89.81 183 GLY A O 1
ATOM 1391 N N . ALA A 1 184 ? -0.683 -2.688 -8.288 1.00 94.44 184 ALA A N 1
ATOM 1392 C CA . ALA A 1 184 ? 0.632 -2.926 -7.703 1.00 94.44 184 ALA A CA 1
ATOM 1393 C C . ALA A 1 184 ? 0.516 -3.625 -6.339 1.00 94.44 184 ALA A C 1
ATOM 1395 O O . ALA A 1 184 ? -0.419 -3.373 -5.569 1.00 94.44 184 ALA A O 1
ATOM 1396 N N . ARG A 1 185 ? 1.472 -4.505 -6.039 1.00 98.12 185 ARG A N 1
ATOM 1397 C CA . ARG A 1 185 ? 1.524 -5.246 -4.777 1.00 98.12 185 ARG A CA 1
ATOM 1398 C C . ARG A 1 185 ? 2.823 -4.953 -4.054 1.00 98.12 185 ARG A C 1
ATOM 1400 O O . ARG A 1 185 ? 3.897 -5.170 -4.603 1.00 98.12 185 ARG A O 1
ATOM 1407 N N . ILE A 1 186 ? 2.720 -4.474 -2.824 1.00 98.50 186 ILE A N 1
ATOM 1408 C CA . ILE A 1 186 ? 3.874 -4.192 -1.976 1.00 98.50 186 ILE A CA 1
ATOM 1409 C C . ILE A 1 186 ? 3.767 -5.031 -0.713 1.00 98.50 186 ILE A C 1
ATOM 1411 O O . ILE A 1 186 ? 2.742 -4.991 -0.028 1.00 98.50 186 ILE A O 1
ATOM 1415 N N . THR A 1 187 ? 4.839 -5.742 -0.388 1.00 98.75 187 THR A N 1
ATOM 1416 C CA . THR A 1 187 ? 4.918 -6.595 0.796 1.00 98.75 187 THR A CA 1
ATOM 1417 C C . THR A 1 187 ? 6.144 -6.225 1.627 1.00 98.75 187 THR A C 1
ATOM 1419 O O . THR A 1 187 ? 7.249 -6.149 1.100 1.00 98.75 187 THR A O 1
ATOM 1422 N N . ALA A 1 188 ? 5.961 -6.026 2.931 1.00 98.50 188 ALA A N 1
ATOM 1423 C CA . ALA A 1 188 ? 7.037 -6.012 3.918 1.00 98.50 188 ALA A CA 1
ATOM 1424 C C . ALA A 1 188 ? 6.826 -7.205 4.858 1.00 98.50 188 ALA A C 1
ATOM 1426 O O . ALA A 1 188 ? 5.963 -7.170 5.733 1.00 98.50 188 ALA A O 1
ATOM 1427 N N . GLU A 1 189 ? 7.559 -8.298 4.649 1.00 98.00 189 GLU A N 1
ATOM 1428 C CA . GLU A 1 189 ? 7.326 -9.552 5.387 1.00 98.00 189 GLU A CA 1
ATOM 1429 C C . GLU A 1 189 ? 7.684 -9.402 6.871 1.00 98.00 189 GLU A C 1
ATOM 1431 O O . GLU A 1 189 ? 6.921 -9.804 7.755 1.00 98.00 189 GLU A O 1
ATOM 1436 N N . ASN A 1 190 ? 8.827 -8.760 7.128 1.00 95.69 190 ASN A N 1
ATOM 1437 C CA . ASN A 1 190 ? 9.377 -8.500 8.456 1.00 95.69 190 ASN A CA 1
ATOM 1438 C C . ASN A 1 190 ? 9.745 -7.019 8.607 1.00 95.69 190 ASN A C 1
ATOM 1440 O O . ASN A 1 190 ? 10.899 -6.664 8.860 1.00 95.69 190 ASN A O 1
ATOM 1444 N N . GLY A 1 191 ? 8.762 -6.147 8.404 1.00 97.56 191 GLY A N 1
ATOM 1445 C CA . GLY A 1 191 ? 8.938 -4.707 8.530 1.00 97.56 191 GLY A CA 1
ATOM 1446 C C . GLY A 1 191 ? 7.637 -3.946 8.337 1.00 97.56 191 GLY A C 1
ATOM 1447 O O . GLY A 1 191 ? 6.553 -4.528 8.288 1.00 97.56 191 GLY A O 1
ATOM 1448 N N . ASN A 1 192 ? 7.753 -2.628 8.249 1.00 98.56 192 ASN A N 1
ATOM 1449 C CA . ASN A 1 192 ? 6.630 -1.722 8.060 1.00 98.56 192 ASN A CA 1
ATOM 1450 C C . ASN A 1 192 ? 6.572 -1.210 6.619 1.00 98.56 192 ASN A C 1
ATOM 1452 O O . ASN A 1 192 ? 7.583 -1.125 5.926 1.00 98.56 192 ASN A O 1
ATOM 1456 N N . ILE A 1 193 ? 5.384 -0.800 6.189 1.00 98.62 193 ILE A N 1
ATOM 1457 C CA . ILE A 1 193 ? 5.161 -0.068 4.947 1.00 98.62 193 ILE A CA 1
ATOM 1458 C C . ILE A 1 193 ? 4.767 1.361 5.309 1.00 98.62 193 ILE A C 1
ATOM 1460 O O . ILE A 1 193 ? 3.762 1.570 5.981 1.00 98.62 193 ILE A O 1
ATOM 1464 N N . ALA A 1 194 ? 5.516 2.345 4.819 1.00 97.00 194 ALA A N 1
ATOM 1465 C CA . ALA A 1 194 ? 5.124 3.751 4.853 1.00 97.00 194 ALA A CA 1
ATOM 1466 C C . ALA A 1 194 ? 4.923 4.255 3.420 1.00 97.00 194 ALA A C 1
ATOM 1468 O O . ALA A 1 194 ? 5.887 4.479 2.684 1.00 97.00 194 ALA A O 1
ATOM 1469 N N . ALA A 1 195 ? 3.665 4.419 3.019 1.00 91.88 195 ALA A N 1
ATOM 1470 C CA . ALA A 1 195 ? 3.284 4.877 1.690 1.00 91.88 195 ALA A CA 1
ATOM 1471 C C . ALA A 1 195 ? 2.480 6.183 1.770 1.00 91.88 195 ALA A C 1
ATOM 1473 O O . ALA A 1 195 ? 1.766 6.442 2.733 1.00 91.88 195 ALA A O 1
ATOM 1474 N N . GLY A 1 196 ? 2.586 7.032 0.748 1.00 87.12 196 GLY A N 1
ATOM 1475 C CA . GLY A 1 196 ? 1.753 8.233 0.652 1.00 87.12 196 GLY A CA 1
ATOM 1476 C C . GLY A 1 196 ? 0.371 7.901 0.118 1.00 87.12 196 GLY A C 1
ATOM 1477 O O . GLY A 1 196 ? -0.555 7.624 0.877 1.00 87.12 196 GLY A O 1
ATOM 1478 N N . ASN A 1 197 ? 0.233 7.954 -1.205 1.00 91.00 197 ASN A N 1
ATOM 1479 C CA . ASN A 1 197 ? -1.051 7.796 -1.871 1.00 91.00 197 ASN A CA 1
ATOM 1480 C C . ASN A 1 197 ? -1.138 6.446 -2.593 1.00 91.00 197 ASN A C 1
ATOM 1482 O O . ASN A 1 197 ? -0.242 6.083 -3.356 1.00 91.00 197 ASN A O 1
ATOM 1486 N N . VAL A 1 198 ? -2.232 5.723 -2.377 1.00 95.81 198 VAL A N 1
ATOM 1487 C CA . VAL A 1 198 ? -2.471 4.365 -2.873 1.00 95.81 198 VAL A CA 1
ATOM 1488 C C . VAL A 1 198 ? -3.805 4.348 -3.606 1.00 95.81 198 VAL A C 1
ATOM 1490 O O . VAL A 1 198 ? -4.816 4.768 -3.045 1.00 95.81 198 VAL A O 1
ATOM 1493 N N . PHE A 1 199 ? -3.823 3.875 -4.852 1.00 93.31 199 PHE A N 1
ATOM 1494 C CA . PHE A 1 199 ? -5.027 3.901 -5.679 1.00 93.31 199 PHE A CA 1
ATOM 1495 C C . PHE A 1 199 ? -5.313 2.575 -6.364 1.00 93.31 199 PHE A C 1
ATOM 1497 O O . PHE A 1 199 ? -4.420 1.926 -6.895 1.00 93.31 199 PHE A O 1
ATOM 1504 N N . GLY A 1 200 ? -6.578 2.187 -6.407 1.00 88.50 200 GLY A N 1
ATOM 1505 C CA . GLY A 1 200 ? -7.065 1.075 -7.215 1.00 88.50 200 GLY A CA 1
ATOM 1506 C C . GLY A 1 200 ? -7.987 1.537 -8.328 1.00 88.50 200 GLY A C 1
ATOM 1507 O O . GLY A 1 200 ? -8.500 2.654 -8.299 1.00 88.50 200 GLY A O 1
ATOM 1508 N N . LYS A 1 201 ? -8.252 0.660 -9.299 1.00 84.50 201 LYS A N 1
ATOM 1509 C CA . LYS A 1 201 ? -9.164 0.966 -10.412 1.00 84.50 201 LYS A CA 1
ATOM 1510 C C . LYS A 1 201 ? -10.189 -0.147 -10.598 1.00 84.50 201 LYS A C 1
ATOM 1512 O O . LYS A 1 201 ? -9.812 -1.305 -10.747 1.00 84.50 201 LYS A O 1
ATOM 1517 N N . LYS A 1 202 ? -11.476 0.207 -10.659 1.00 81.88 202 LYS A N 1
ATOM 1518 C CA . LYS A 1 202 ? -12.542 -0.662 -11.185 1.00 81.88 202 LYS A CA 1
ATOM 1519 C C . LYS A 1 202 ? -12.867 -0.226 -12.609 1.00 81.88 202 LYS A C 1
ATOM 1521 O O . LYS A 1 202 ? -13.042 0.963 -12.867 1.00 81.88 202 LYS A O 1
ATOM 1526 N N . ARG A 1 203 ? -12.952 -1.167 -13.545 1.00 74.25 203 ARG A N 1
ATOM 1527 C CA . ARG A 1 203 ? -13.368 -0.901 -14.928 1.00 74.25 203 ARG A CA 1
ATOM 1528 C C . ARG A 1 203 ? -14.542 -1.788 -15.289 1.00 74.25 203 ARG A C 1
ATOM 1530 O O . ARG A 1 203 ? -14.486 -2.992 -15.083 1.00 74.25 203 ARG A O 1
ATOM 1537 N N . ARG A 1 204 ? -15.578 -1.199 -15.881 1.00 75.06 204 ARG A N 1
ATOM 1538 C CA . ARG A 1 204 ? -16.618 -1.960 -16.576 1.00 75.06 204 ARG A CA 1
ATOM 1539 C C . ARG A 1 204 ? -16.068 -2.327 -17.950 1.00 75.06 204 ARG A C 1
ATOM 1541 O O . ARG A 1 204 ? -15.577 -1.454 -18.664 1.00 75.06 204 ARG A O 1
ATOM 1548 N N . VAL A 1 205 ? -16.072 -3.612 -18.257 1.00 75.38 205 VAL A N 1
ATOM 1549 C CA . VAL A 1 205 ? -15.680 -4.168 -19.549 1.00 75.38 205 VAL A CA 1
ATOM 1550 C C . VAL A 1 205 ? -16.922 -4.821 -20.124 1.00 75.38 205 VAL A C 1
ATOM 1552 O O . VAL A 1 205 ? -17.593 -5.573 -19.418 1.00 75.38 205 VAL A O 1
ATOM 1555 N N . ASP A 1 206 ? -17.249 -4.490 -21.366 1.00 74.56 206 ASP A N 1
ATOM 1556 C CA . ASP A 1 206 ? -18.402 -5.076 -22.040 1.00 74.56 206 ASP A CA 1
ATOM 1557 C C . ASP A 1 206 ? -18.256 -6.595 -22.139 1.00 74.56 206 ASP A C 1
ATOM 1559 O O . ASP A 1 206 ? -17.147 -7.141 -22.122 1.00 74.56 206 ASP A O 1
ATOM 1563 N N . ASP A 1 207 ? -19.395 -7.276 -22.182 1.00 72.31 207 ASP A N 1
ATOM 1564 C CA . ASP A 1 207 ? -19.450 -8.724 -22.295 1.00 72.31 207 ASP A CA 1
ATOM 1565 C C . ASP A 1 207 ? -18.623 -9.220 -23.497 1.00 72.31 207 ASP A C 1
ATOM 1567 O O . ASP A 1 207 ? -18.794 -8.711 -24.609 1.00 72.31 207 ASP A O 1
ATOM 1571 N N . PRO A 1 208 ? -17.721 -10.200 -23.303 1.00 65.06 208 PRO A N 1
ATOM 1572 C CA . PRO A 1 208 ? -16.866 -10.695 -24.378 1.00 65.06 208 PRO A CA 1
ATOM 1573 C C . PRO A 1 208 ? -17.655 -11.356 -25.520 1.00 65.06 208 PRO A C 1
ATOM 1575 O O . PRO A 1 208 ? -17.137 -11.407 -26.634 1.00 65.06 208 PRO A O 1
ATOM 1578 N N . ASP A 1 209 ? -18.902 -11.788 -25.284 1.00 75.00 209 ASP A N 1
ATOM 1579 C CA . ASP A 1 209 ? -19.800 -12.304 -26.326 1.00 75.00 209 ASP A CA 1
ATOM 1580 C C . ASP A 1 209 ? -20.613 -11.185 -27.019 1.00 75.00 209 ASP A C 1
ATOM 1582 O O . ASP A 1 209 ? -21.488 -11.465 -27.840 1.00 75.00 209 ASP A O 1
ATOM 1586 N N . GLY A 1 210 ? -20.358 -9.909 -26.698 1.00 70.38 210 GLY A N 1
ATOM 1587 C CA . GLY A 1 210 ? -21.000 -8.750 -27.324 1.00 70.38 210 GLY A CA 1
ATOM 1588 C C . GLY A 1 210 ? -22.456 -8.526 -26.906 1.00 70.38 210 GLY A C 1
ATOM 1589 O O . GLY A 1 210 ? -23.193 -7.813 -27.592 1.00 70.38 210 GLY A O 1
ATOM 1590 N N . ARG A 1 211 ? -22.906 -9.130 -25.797 1.00 71.88 211 ARG A N 1
ATOM 1591 C CA . ARG A 1 211 ? -24.285 -8.970 -25.316 1.00 71.88 211 ARG A CA 1
ATOM 1592 C C . ARG A 1 211 ? -24.516 -7.553 -24.800 1.00 71.88 211 ARG A C 1
ATOM 1594 O O . ARG A 1 211 ? -23.943 -7.126 -23.800 1.00 71.88 211 ARG A O 1
ATOM 1601 N N . VAL A 1 212 ? -25.421 -6.836 -25.460 1.00 72.44 212 VAL A N 1
ATOM 1602 C CA . VAL A 1 212 ? -25.783 -5.461 -25.099 1.00 72.44 212 VAL A CA 1
ATOM 1603 C C . VAL A 1 212 ? -26.372 -5.421 -23.687 1.00 72.44 212 VAL A C 1
ATOM 1605 O O . VAL A 1 212 ? -27.329 -6.127 -23.378 1.00 72.44 212 VAL A O 1
ATOM 1608 N N . GLY A 1 213 ? -25.803 -4.573 -22.829 1.00 69.88 213 GLY A N 1
ATOM 1609 C CA . GLY A 1 213 ? -26.253 -4.381 -21.446 1.00 69.88 213 GLY A CA 1
ATOM 1610 C C . GLY A 1 213 ? -25.626 -5.332 -20.422 1.00 69.88 213 GLY A C 1
ATOM 1611 O O . GLY A 1 213 ? -25.831 -5.131 -19.225 1.00 69.88 213 GLY A O 1
ATOM 1612 N N . VAL A 1 214 ? -24.826 -6.311 -20.855 1.00 75.75 214 VAL A N 1
ATOM 1613 C CA . VAL A 1 214 ? -24.032 -7.167 -19.965 1.00 75.75 214 VAL A CA 1
ATOM 1614 C C . VAL A 1 214 ? -22.612 -6.609 -19.894 1.00 75.75 214 VAL A C 1
ATOM 1616 O O . VAL A 1 214 ? -21.991 -6.308 -20.909 1.00 75.75 214 VAL A O 1
ATOM 1619 N N . TYR A 1 215 ? -22.103 -6.432 -18.678 1.00 73.69 215 TYR A N 1
ATOM 1620 C CA . TYR A 1 215 ? -20.741 -5.972 -18.433 1.00 73.69 215 TYR A CA 1
ATOM 1621 C C . TYR A 1 215 ? -20.131 -6.774 -17.289 1.00 73.69 215 TYR A C 1
ATOM 1623 O O . TYR A 1 215 ? -20.807 -7.124 -16.321 1.00 73.69 215 TYR A O 1
ATOM 1631 N N . THR A 1 216 ? -18.829 -7.008 -17.378 1.00 75.50 216 THR A N 1
ATOM 1632 C CA . THR A 1 216 ? -18.019 -7.569 -16.301 1.00 75.50 216 THR A CA 1
ATOM 1633 C C . THR A 1 216 ? -17.211 -6.446 -15.662 1.00 75.50 216 THR A C 1
ATOM 1635 O O . THR A 1 216 ? -16.624 -5.612 -16.352 1.00 75.50 216 THR A O 1
ATOM 1638 N N . VAL A 1 217 ? -17.172 -6.393 -14.332 1.00 77.81 217 VAL A N 1
ATOM 1639 C CA . VAL A 1 217 ? -16.299 -5.456 -13.617 1.00 77.81 217 VAL A CA 1
ATOM 1640 C C . VAL A 1 217 ? -14.937 -6.112 -13.431 1.00 77.81 217 VAL A C 1
ATOM 1642 O O . VAL A 1 217 ? -14.819 -7.131 -12.760 1.00 77.81 217 VAL A O 1
ATOM 1645 N N . VAL A 1 218 ? -13.906 -5.522 -14.029 1.00 80.12 218 VAL A N 1
ATOM 1646 C CA . VAL A 1 218 ? -12.509 -5.901 -13.816 1.00 80.12 218 VAL A CA 1
ATOM 1647 C C . VAL A 1 218 ? -11.916 -4.974 -12.762 1.00 80.12 218 VAL A C 1
ATOM 1649 O O . VAL A 1 218 ? -11.916 -3.750 -12.927 1.00 80.12 218 VAL A O 1
ATOM 1652 N N . GLU A 1 219 ? -11.413 -5.555 -11.674 1.00 84.31 219 GLU A N 1
ATOM 1653 C CA . GLU A 1 219 ? -10.773 -4.823 -10.581 1.00 84.31 219 GLU A CA 1
ATOM 1654 C C . GLU A 1 219 ? -9.248 -4.952 -10.657 1.00 84.31 219 GLU A C 1
ATOM 1656 O O . GLU A 1 219 ? -8.693 -6.048 -10.623 1.00 84.31 219 GLU A O 1
ATOM 1661 N N . HIS A 1 220 ? -8.557 -3.817 -10.694 1.00 87.50 220 HIS A N 1
ATOM 1662 C CA . HIS A 1 220 ? -7.114 -3.729 -10.505 1.00 87.50 220 HIS A CA 1
ATOM 1663 C C . HIS A 1 220 ? -6.845 -3.314 -9.061 1.00 87.50 220 HIS A C 1
ATOM 1665 O O . HIS A 1 220 ? -6.620 -2.133 -8.774 1.00 87.50 220 HIS A O 1
ATOM 1671 N N . ARG A 1 221 ? -6.953 -4.293 -8.150 1.00 93.44 221 ARG A N 1
ATOM 1672 C CA . ARG A 1 221 ? -6.800 -4.060 -6.712 1.00 93.44 221 ARG A CA 1
ATOM 1673 C C . ARG A 1 221 ? -5.341 -3.844 -6.330 1.00 93.44 221 ARG A C 1
ATOM 1675 O O . ARG A 1 221 ? -4.548 -4.779 -6.428 1.00 93.44 221 ARG A O 1
ATOM 1682 N N . THR A 1 222 ? -4.991 -2.644 -5.879 1.00 96.81 222 THR A N 1
ATOM 1683 C CA . THR A 1 222 ? -3.649 -2.357 -5.344 1.00 96.81 222 THR A CA 1
ATOM 1684 C C . THR A 1 222 ? -3.562 -2.875 -3.914 1.00 96.81 222 THR A C 1
ATOM 1686 O O . THR A 1 222 ? -4.463 -2.623 -3.117 1.00 96.81 222 THR A O 1
ATOM 1689 N N . ARG A 1 223 ? -2.499 -3.608 -3.572 1.00 98.44 223 ARG A N 1
ATOM 1690 C CA . ARG A 1 223 ? -2.379 -4.291 -2.277 1.00 98.44 223 ARG A CA 1
ATOM 1691 C C . ARG A 1 223 ? -1.111 -3.890 -1.540 1.00 98.44 223 ARG A C 1
ATOM 1693 O O . ARG A 1 223 ? -0.022 -4.015 -2.088 1.00 98.44 223 ARG A O 1
ATOM 1700 N N . LEU A 1 224 ? -1.253 -3.496 -0.278 1.00 98.69 224 LEU A N 1
ATOM 1701 C CA . LEU A 1 224 ? -0.137 -3.329 0.651 1.00 98.69 224 LEU A CA 1
ATOM 1702 C C . LEU A 1 224 ? -0.260 -4.354 1.778 1.00 98.69 224 LEU A C 1
ATOM 1704 O O . LEU A 1 224 ? -1.315 -4.449 2.410 1.00 98.69 224 LEU A O 1
ATOM 1708 N N . SER A 1 225 ? 0.808 -5.109 2.042 1.00 98.75 225 SER A N 1
ATOM 1709 C CA . SER A 1 225 ? 0.819 -6.111 3.103 1.00 98.75 225 SER A CA 1
ATOM 1710 C C . SER A 1 225 ? 2.040 -6.028 4.013 1.00 98.75 225 SER A C 1
ATOM 1712 O O . SER A 1 225 ? 3.170 -6.128 3.551 1.00 98.75 225 SER A O 1
ATOM 1714 N N . ALA A 1 226 ? 1.806 -5.903 5.320 1.00 98.62 226 ALA A N 1
ATOM 1715 C CA . ALA A 1 226 ? 2.839 -6.022 6.350 1.00 98.62 226 ALA A CA 1
ATOM 1716 C C . ALA A 1 226 ? 2.357 -6.978 7.457 1.00 98.62 226 ALA A C 1
ATOM 1718 O O . ALA A 1 226 ? 1.877 -6.516 8.496 1.00 98.62 226 ALA A O 1
ATOM 1719 N N . PRO A 1 227 ? 2.404 -8.309 7.243 1.00 97.62 227 PRO A N 1
ATOM 1720 C CA . PRO A 1 227 ? 1.735 -9.292 8.104 1.00 97.62 227 PRO A CA 1
ATOM 1721 C C . PRO A 1 227 ? 2.076 -9.165 9.593 1.00 97.62 227 PRO A C 1
ATOM 1723 O O . PRO A 1 227 ? 1.198 -9.339 10.436 1.00 97.62 227 PRO A O 1
ATOM 1726 N N . ASN A 1 228 ? 3.327 -8.808 9.890 1.00 96.12 228 ASN A N 1
ATOM 1727 C CA . ASN A 1 228 ? 3.866 -8.660 11.243 1.00 96.12 228 ASN A CA 1
ATOM 1728 C C . ASN A 1 228 ? 4.164 -7.199 11.621 1.00 96.12 228 ASN A C 1
ATOM 1730 O O . ASN A 1 228 ? 4.746 -6.944 12.672 1.00 96.12 228 ASN A O 1
ATOM 1734 N N . GLY A 1 229 ? 3.802 -6.244 10.765 1.00 98.06 229 GLY A N 1
ATOM 1735 C CA . GLY A 1 229 ? 4.184 -4.843 10.901 1.00 98.06 229 GLY A CA 1
ATOM 1736 C C . GLY A 1 229 ? 3.024 -3.879 10.700 1.00 98.06 229 GLY A C 1
ATOM 1737 O O . GLY A 1 229 ? 1.847 -4.244 10.769 1.00 98.06 229 GLY A O 1
ATOM 1738 N N . THR A 1 230 ? 3.377 -2.621 10.465 1.00 98.62 230 THR A N 1
ATOM 1739 C CA . THR A 1 230 ? 2.418 -1.538 10.246 1.00 98.62 230 THR A CA 1
ATOM 1740 C C . THR A 1 230 ? 2.363 -1.155 8.772 1.00 98.62 230 THR A C 1
ATOM 1742 O O . THR A 1 230 ? 3.404 -1.026 8.135 1.00 98.62 230 THR A O 1
ATOM 1745 N N . VAL A 1 231 ? 1.165 -0.938 8.231 1.00 98.62 231 VAL A N 1
ATOM 1746 C CA . VAL A 1 231 ? 0.952 -0.227 6.962 1.00 98.62 231 VAL A CA 1
ATOM 1747 C C . VAL A 1 231 ? 0.424 1.166 7.289 1.00 98.62 231 VAL A C 1
ATOM 1749 O O . VAL A 1 231 ? -0.708 1.301 7.754 1.00 98.62 231 VAL A O 1
ATOM 1752 N N . SER A 1 232 ? 1.228 2.192 7.027 1.00 97.06 232 SER A N 1
ATOM 1753 C CA . SER A 1 232 ? 0.856 3.599 7.181 1.00 97.06 232 SER A CA 1
ATOM 1754 C C . SER A 1 232 ? 0.620 4.225 5.805 1.00 97.06 232 SER A C 1
ATOM 1756 O O . SER A 1 232 ? 1.515 4.204 4.955 1.00 97.06 232 SER A O 1
ATOM 1758 N N . VAL A 1 233 ? -0.578 4.773 5.579 1.00 95.06 233 VAL A N 1
ATOM 1759 C CA . VAL A 1 233 ? -0.980 5.414 4.316 1.00 95.06 233 VAL A CA 1
ATOM 1760 C C . VAL A 1 233 ? -1.574 6.803 4.536 1.00 95.06 233 VAL A C 1
ATOM 1762 O O . VAL A 1 233 ? -2.370 7.029 5.447 1.00 95.06 233 VAL A O 1
ATOM 1765 N N . GLY A 1 234 ? -1.230 7.743 3.656 1.00 91.50 234 GLY A N 1
ATOM 1766 C CA . GLY A 1 234 ? -1.874 9.054 3.602 1.00 91.50 234 GLY A CA 1
ATOM 1767 C C . GLY A 1 234 ? -3.284 8.949 3.022 1.00 91.50 234 GLY A C 1
ATOM 1768 O O . GLY A 1 234 ? -4.274 9.163 3.715 1.00 91.50 234 GLY A O 1
ATOM 1769 N N . THR A 1 235 ? -3.389 8.571 1.749 1.00 91.50 235 THR A N 1
ATOM 1770 C CA . THR A 1 235 ? -4.682 8.356 1.080 1.00 91.50 235 THR A CA 1
ATOM 1771 C C . THR A 1 235 ? -4.718 6.968 0.469 1.00 91.50 235 THR A C 1
ATOM 1773 O O . THR A 1 235 ? -3.826 6.633 -0.302 1.00 91.50 235 THR A O 1
ATOM 1776 N N . ALA A 1 236 ? -5.761 6.195 0.752 1.00 95.00 236 ALA A N 1
ATOM 1777 C CA . ALA A 1 236 ? -6.125 5.018 -0.026 1.00 95.00 236 ALA A CA 1
ATOM 1778 C C . ALA A 1 236 ? -7.465 5.279 -0.716 1.00 95.00 236 ALA A C 1
ATOM 1780 O O . ALA A 1 236 ? -8.423 5.684 -0.050 1.00 95.00 236 ALA A O 1
ATOM 1781 N N . ALA A 1 237 ? -7.532 5.087 -2.036 1.00 93.00 237 ALA A N 1
ATOM 1782 C CA . ALA A 1 237 ? -8.781 5.262 -2.763 1.00 93.00 237 ALA A CA 1
ATOM 1783 C C . ALA A 1 237 ? -8.989 4.309 -3.944 1.00 93.00 237 ALA A C 1
ATOM 1785 O O . ALA A 1 237 ? -8.040 3.939 -4.632 1.00 93.00 237 ALA A O 1
ATOM 1786 N N . GLY A 1 238 ? -10.235 3.950 -4.227 1.00 91.88 238 GLY A N 1
ATOM 1787 C CA . GLY A 1 238 ? -10.551 2.934 -5.224 1.00 91.88 238 GLY A CA 1
ATOM 1788 C C . GLY A 1 238 ? -10.249 1.530 -4.697 1.00 91.88 238 GLY A C 1
ATOM 1789 O O . GLY A 1 238 ? -10.042 1.310 -3.505 1.00 91.88 238 GLY A O 1
ATOM 1790 N N . ALA A 1 239 ? -10.163 0.573 -5.617 1.00 93.75 239 ALA A N 1
ATOM 1791 C CA . ALA A 1 239 ? -9.972 -0.835 -5.288 1.00 93.75 239 ALA A CA 1
ATOM 1792 C C . ALA A 1 239 ? -8.620 -1.111 -4.587 1.00 93.75 239 ALA A C 1
ATOM 1794 O O . ALA A 1 239 ? -7.611 -1.381 -5.235 1.00 93.75 239 ALA A O 1
ATOM 1795 N N . VAL A 1 240 ? -8.569 -1.011 -3.258 1.00 97.38 240 VAL A N 1
ATOM 1796 C CA . VAL A 1 240 ? -7.329 -1.105 -2.468 1.00 97.38 240 VAL A CA 1
ATOM 1797 C C . VAL A 1 240 ? -7.495 -2.095 -1.322 1.00 97.38 240 VAL A C 1
ATOM 1799 O O . VAL A 1 240 ? -8.497 -2.064 -0.614 1.00 97.38 240 VAL A O 1
ATOM 1802 N N . ASP A 1 241 ? -6.492 -2.948 -1.120 1.00 98.50 241 ASP A N 1
ATOM 1803 C CA . ASP A 1 241 ? -6.394 -3.866 0.018 1.00 98.50 241 ASP A CA 1
ATOM 1804 C C . ASP A 1 241 ? -5.224 -3.462 0.926 1.00 98.50 241 ASP A C 1
ATOM 1806 O O . ASP A 1 241 ? -4.073 -3.420 0.483 1.00 98.50 241 ASP A O 1
ATOM 1810 N N . LEU A 1 242 ? -5.502 -3.214 2.206 1.00 98.62 242 LEU A N 1
ATOM 1811 C CA . LEU A 1 242 ? -4.500 -2.956 3.241 1.00 98.62 242 LEU A CA 1
ATOM 1812 C C . LEU A 1 242 ? -4.545 -4.085 4.277 1.00 98.62 242 LEU A C 1
ATOM 1814 O O . LEU A 1 242 ? -5.523 -4.205 5.015 1.00 98.62 242 LEU A O 1
ATOM 1818 N N . CYS A 1 243 ? -3.491 -4.903 4.345 1.00 98.56 243 CYS A N 1
ATOM 1819 C CA . CYS A 1 243 ? -3.448 -6.091 5.204 1.00 98.56 243 CYS A CA 1
ATOM 1820 C C . CYS A 1 243 ? -2.214 -6.095 6.113 1.00 98.56 243 CYS A C 1
ATOM 1822 O O . CYS A 1 243 ? -1.103 -6.321 5.633 1.00 98.56 243 CYS A O 1
ATOM 1824 N N . ALA A 1 244 ? -2.373 -5.917 7.425 1.00 98.62 244 ALA A N 1
ATOM 1825 C CA . ALA A 1 244 ? -1.216 -5.816 8.321 1.00 98.62 244 ALA A CA 1
ATOM 1826 C C . ALA A 1 244 ? -1.504 -6.245 9.764 1.00 98.62 244 ALA A C 1
ATOM 1828 O O . ALA A 1 244 ? -2.646 -6.539 10.114 1.00 98.62 244 ALA A O 1
ATOM 1829 N N . LEU A 1 245 ? -0.480 -6.266 10.622 1.00 98.50 245 LEU A N 1
ATOM 1830 C CA . LEU A 1 245 ? -0.714 -6.323 12.067 1.00 98.50 245 LEU A CA 1
ATOM 1831 C C . LEU A 1 245 ? -1.398 -5.027 12.523 1.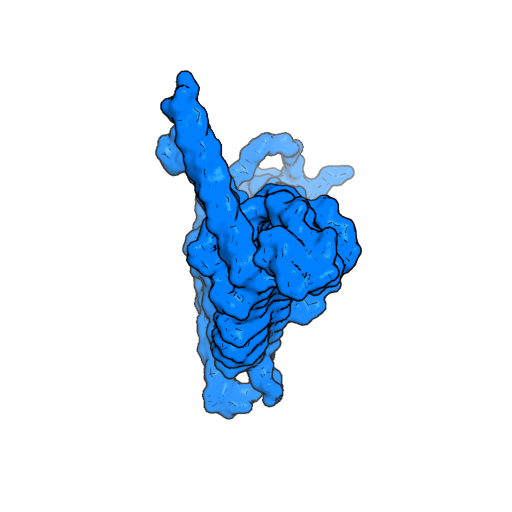00 98.50 245 LEU A C 1
ATOM 1833 O O . LEU A 1 245 ? -2.403 -5.075 13.231 1.00 98.50 245 LEU A O 1
ATOM 1837 N N . ARG A 1 246 ? -0.904 -3.879 12.047 1.00 98.56 246 ARG A N 1
ATOM 1838 C CA . ARG A 1 246 ? -1.512 -2.565 12.269 1.00 98.56 246 ARG A CA 1
ATOM 1839 C C . ARG A 1 246 ? -1.698 -1.805 10.961 1.00 98.56 246 ARG A C 1
ATOM 1841 O O . ARG A 1 246 ? -0.798 -1.779 10.130 1.00 98.56 246 ARG A O 1
ATOM 1848 N N . VAL A 1 247 ? -2.835 -1.142 10.790 1.00 98.44 247 VAL A N 1
ATOM 1849 C CA . VAL A 1 247 ? -3.062 -0.189 9.696 1.00 98.44 247 VAL A CA 1
ATOM 1850 C C . VAL A 1 247 ? -3.312 1.194 10.273 1.00 98.44 247 VAL A C 1
ATOM 1852 O O . VAL A 1 247 ? -4.173 1.373 11.132 1.00 98.44 247 VAL A O 1
ATOM 1855 N N . GLU A 1 248 ? -2.571 2.174 9.769 1.00 96.00 248 GLU A N 1
ATOM 1856 C CA . GLU A 1 248 ? -2.736 3.590 10.076 1.00 96.00 248 GLU A CA 1
ATOM 1857 C C . GLU A 1 248 ? -3.053 4.324 8.774 1.00 96.00 248 GLU A C 1
ATOM 1859 O O . GLU A 1 248 ? -2.209 4.435 7.888 1.00 96.00 248 GLU A O 1
ATOM 1864 N N . ALA A 1 249 ? -4.282 4.805 8.625 1.00 93.81 249 ALA A N 1
ATOM 1865 C CA . ALA A 1 249 ? -4.715 5.472 7.404 1.00 93.81 249 ALA A CA 1
ATOM 1866 C C . ALA A 1 249 ? -5.250 6.864 7.714 1.00 93.81 249 ALA A C 1
ATOM 1868 O O . ALA A 1 249 ? -6.066 7.027 8.619 1.00 93.81 249 ALA A O 1
ATOM 1869 N N . HIS A 1 250 ? -4.833 7.876 6.955 1.00 91.25 250 HIS A N 1
ATOM 1870 C CA . HIS A 1 250 ? -5.381 9.219 7.131 1.00 91.25 250 HIS A CA 1
ATOM 1871 C C . HIS A 1 250 ? -6.699 9.404 6.358 1.00 91.25 250 HIS A C 1
ATOM 1873 O O . HIS A 1 250 ? -7.683 9.855 6.930 1.00 91.25 250 HIS A O 1
ATOM 1879 N N . THR A 1 251 ? -6.769 9.019 5.083 1.00 90.44 251 THR A N 1
ATOM 1880 C CA . THR A 1 251 ? -7.983 9.130 4.253 1.00 90.44 251 THR A CA 1
ATOM 1881 C C . THR A 1 251 ? -8.279 7.817 3.533 1.00 90.44 251 THR A C 1
ATOM 1883 O O . THR A 1 251 ? -7.395 7.268 2.876 1.00 90.44 251 THR A O 1
ATOM 1886 N N . LEU A 1 252 ? -9.529 7.347 3.602 1.00 93.38 252 LEU A N 1
ATOM 1887 C CA . LEU A 1 252 ? -10.008 6.139 2.914 1.00 93.38 252 LEU A CA 1
ATOM 1888 C C . LEU A 1 252 ? -11.208 6.473 2.021 1.00 93.38 252 LEU A C 1
ATOM 1890 O O . LEU A 1 252 ? -12.160 7.096 2.493 1.00 93.38 252 LEU A O 1
ATOM 1894 N N . ARG A 1 253 ? -11.196 6.091 0.739 1.00 91.44 253 ARG A N 1
ATOM 1895 C CA . ARG A 1 253 ? -12.311 6.399 -0.174 1.00 91.44 253 ARG A CA 1
ATOM 1896 C C . ARG A 1 253 ? -12.603 5.285 -1.169 1.00 91.44 253 ARG A C 1
ATOM 1898 O O . ARG A 1 253 ? -11.674 4.819 -1.791 1.00 91.44 253 ARG A O 1
ATOM 1905 N N . GLU A 1 254 ? -13.867 4.960 -1.420 1.00 89.50 254 GLU A N 1
ATOM 1906 C CA . GLU A 1 254 ? -14.292 4.127 -2.566 1.00 89.50 254 GLU A CA 1
ATOM 1907 C C . GLU A 1 254 ? -13.627 2.730 -2.630 1.00 89.50 254 GLU A C 1
ATOM 1909 O O . GLU A 1 254 ? -12.564 2.589 -3.204 1.00 89.50 254 GLU A O 1
ATOM 1914 N N . ASP A 1 255 ? -14.258 1.663 -2.134 1.00 92.12 255 ASP A N 1
ATOM 1915 C CA . ASP A 1 255 ? -13.788 0.260 -2.260 1.00 92.12 255 ASP A CA 1
ATOM 1916 C C . ASP A 1 255 ? -12.425 -0.067 -1.610 1.00 92.12 255 ASP A C 1
ATOM 1918 O O . ASP A 1 255 ? -11.667 -0.953 -2.045 1.00 92.12 255 ASP A O 1
ATOM 1922 N N . VAL A 1 256 ? -12.122 0.614 -0.506 1.00 96.44 256 VAL A N 1
ATOM 1923 C CA . VAL A 1 256 ? -10.950 0.282 0.310 1.00 96.44 256 VAL A CA 1
ATOM 1924 C C . VAL A 1 256 ? -11.305 -0.786 1.332 1.00 96.44 256 VAL A C 1
ATOM 1926 O O . VAL A 1 256 ? -12.245 -0.637 2.113 1.00 96.44 256 VAL A O 1
ATOM 1929 N N . ARG A 1 257 ? -10.498 -1.844 1.371 1.00 98.00 257 ARG A N 1
ATOM 1930 C CA . ARG A 1 257 ? -10.619 -2.942 2.326 1.00 98.00 257 ARG A CA 1
ATOM 1931 C C . ARG A 1 257 ? -9.422 -2.933 3.257 1.00 98.00 257 ARG A C 1
ATOM 1933 O O . ARG A 1 257 ? -8.278 -2.986 2.809 1.00 98.00 257 ARG A O 1
ATOM 1940 N N . VAL A 1 258 ? -9.692 -2.872 4.554 1.00 98.38 258 VAL A N 1
ATOM 1941 C CA . VAL A 1 258 ? -8.676 -2.910 5.604 1.00 98.38 258 VAL A CA 1
ATOM 1942 C C . VAL A 1 258 ? -8.879 -4.171 6.427 1.00 98.38 258 VAL A C 1
ATOM 1944 O O . VAL A 1 258 ? -9.955 -4.368 6.981 1.00 98.38 258 VAL A O 1
ATOM 1947 N N . ASP A 1 259 ? -7.852 -5.009 6.525 1.00 98.62 259 ASP A N 1
ATOM 1948 C CA . ASP A 1 259 ? -7.851 -6.226 7.339 1.00 98.62 259 ASP A CA 1
ATOM 1949 C C . ASP A 1 259 ? -6.613 -6.218 8.249 1.00 98.62 259 ASP A C 1
ATOM 1951 O O . ASP A 1 259 ? -5.485 -6.455 7.800 1.00 98.62 259 ASP A O 1
ATOM 1955 N N . ALA A 1 260 ? -6.810 -5.907 9.532 1.00 98.62 260 ALA A N 1
ATOM 1956 C CA . ALA A 1 260 ? -5.714 -5.794 10.489 1.00 98.62 260 ALA A CA 1
ATOM 1957 C C . ALA A 1 260 ? -6.136 -6.091 11.924 1.00 98.62 260 ALA A C 1
ATOM 1959 O O . ALA A 1 260 ? -7.319 -6.060 12.257 1.00 98.62 260 ALA A O 1
ATOM 1960 N N . ARG A 1 261 ? -5.161 -6.365 12.799 1.00 98.31 261 ARG A N 1
ATOM 1961 C CA . ARG A 1 261 ? -5.426 -6.467 14.240 1.00 98.31 261 ARG A CA 1
ATOM 1962 C C . ARG A 1 261 ? -5.746 -5.092 14.813 1.00 98.31 261 ARG A C 1
ATOM 1964 O O . ARG A 1 261 ? -6.807 -4.918 15.393 1.00 98.31 261 ARG A O 1
ATOM 1971 N N . ASP A 1 262 ? -4.880 -4.112 14.602 1.00 98.31 262 ASP A N 1
ATOM 1972 C CA . ASP A 1 262 ? -5.142 -2.735 15.021 1.00 98.31 262 ASP A CA 1
ATOM 1973 C C . ASP A 1 262 ? -5.411 -1.847 13.805 1.00 98.31 262 ASP A C 1
ATOM 1975 O O . ASP A 1 262 ? -4.612 -1.810 12.871 1.00 98.31 262 ASP A O 1
ATOM 1979 N N . ILE A 1 263 ? -6.509 -1.097 13.820 1.00 97.50 263 ILE A N 1
ATOM 1980 C CA . ILE A 1 263 ? -6.861 -0.127 12.780 1.00 97.50 263 ILE A CA 1
ATOM 1981 C C . ILE A 1 263 ? -6.979 1.252 13.423 1.00 97.50 263 ILE A C 1
ATOM 1983 O O . ILE A 1 263 ? -7.775 1.455 14.339 1.00 97.50 263 ILE A O 1
ATOM 1987 N N . ALA A 1 264 ? -6.216 2.217 12.919 1.00 94.88 264 ALA A N 1
ATOM 1988 C CA . ALA A 1 264 ? -6.305 3.615 13.310 1.00 94.88 264 ALA A CA 1
ATOM 1989 C C . ALA A 1 264 ? -6.607 4.493 12.090 1.00 94.88 264 ALA A C 1
ATOM 1991 O O . ALA A 1 264 ? -5.832 4.537 11.135 1.00 94.88 264 ALA A O 1
ATOM 1992 N N . ILE A 1 265 ? -7.727 5.214 12.142 1.00 91.81 265 ILE A N 1
ATOM 1993 C CA . ILE A 1 265 ? -8.132 6.177 11.117 1.00 91.81 265 ILE A CA 1
ATOM 1994 C C . ILE A 1 265 ? -7.855 7.584 11.635 1.00 91.81 265 ILE A C 1
ATOM 1996 O O . ILE A 1 265 ? -8.411 8.001 12.652 1.00 91.81 265 ILE A O 1
ATOM 2000 N N . GLY A 1 266 ? -6.936 8.277 10.972 1.00 86.62 266 GLY A N 1
ATOM 2001 C CA . GLY A 1 266 ? -6.368 9.535 11.438 1.00 86.62 266 GLY A CA 1
ATOM 2002 C C . GLY A 1 266 ? -7.038 10.796 10.910 1.00 86.62 266 GLY A C 1
ATOM 2003 O O . GLY A 1 266 ? -6.957 11.811 11.584 1.00 86.62 266 GLY A O 1
ATOM 2004 N N . GLY A 1 267 ? -7.639 10.764 9.721 1.00 81.25 267 GLY A N 1
ATOM 2005 C CA . GLY A 1 267 ? -8.175 11.962 9.074 1.00 81.25 267 GLY A CA 1
ATOM 2006 C C . GLY A 1 267 ? -9.698 12.047 9.077 1.00 81.25 267 GLY A C 1
ATOM 2007 O O . GLY A 1 267 ? -10.390 11.088 9.434 1.00 81.25 267 GLY A O 1
ATOM 2008 N N . PRO A 1 268 ? -10.241 13.186 8.619 1.00 75.94 268 PRO A N 1
ATOM 2009 C CA . PRO A 1 268 ? -11.657 13.502 8.770 1.00 75.94 268 PRO A CA 1
ATOM 2010 C C . PRO A 1 268 ? -12.539 12.818 7.723 1.00 75.94 268 PRO A C 1
ATOM 2012 O O . PRO A 1 268 ? -13.757 12.935 7.787 1.00 75.94 268 PRO A O 1
ATOM 2015 N N . THR A 1 269 ? -11.953 12.173 6.708 1.00 77.50 269 THR A N 1
ATOM 2016 C CA . THR A 1 269 ? -12.689 11.678 5.539 1.00 77.50 269 THR A CA 1
ATOM 2017 C C . THR A 1 269 ? -12.584 10.169 5.396 1.00 77.50 269 THR A C 1
ATOM 2019 O O . THR A 1 269 ? -11.508 9.628 5.130 1.00 77.50 269 THR A O 1
ATOM 2022 N N . MET A 1 270 ? -13.744 9.518 5.450 1.00 84.75 270 MET A N 1
ATOM 2023 C CA . MET A 1 270 ? -13.928 8.141 5.009 1.00 84.75 270 MET A CA 1
ATOM 2024 C C . MET A 1 270 ? -15.200 8.057 4.168 1.00 84.75 270 MET A C 1
ATOM 2026 O O . MET A 1 270 ? -16.272 8.336 4.694 1.00 84.75 270 MET A O 1
ATOM 2030 N N . THR A 1 271 ? -15.114 7.728 2.876 1.00 82.12 271 THR A N 1
ATOM 2031 C CA . THR A 1 271 ? -16.309 7.694 2.004 1.00 82.12 271 THR A CA 1
ATOM 2032 C C . THR A 1 271 ? -16.993 6.320 1.997 1.00 82.12 271 THR A C 1
ATOM 2034 O O . THR A 1 271 ? -16.621 5.416 2.742 1.00 82.12 271 THR A O 1
ATOM 2037 N N . HIS A 1 272 ? -18.067 6.197 1.216 1.00 74.06 272 HIS A N 1
ATOM 2038 C CA . HIS A 1 272 ? -18.835 4.965 1.011 1.00 74.06 272 HIS A CA 1
ATOM 2039 C C . HIS A 1 272 ? -17.985 3.830 0.412 1.00 74.06 272 HIS A C 1
ATOM 2041 O O . HIS A 1 272 ? -17.005 4.089 -0.293 1.00 74.06 272 HIS A O 1
ATOM 2047 N N . ASP A 1 273 ? -18.413 2.586 0.659 1.00 85.94 273 ASP A N 1
ATOM 2048 C CA . ASP A 1 273 ? -17.761 1.348 0.194 1.00 85.94 273 ASP A CA 1
ATOM 2049 C C . ASP A 1 273 ? -16.375 1.105 0.829 1.00 85.94 273 ASP A C 1
ATOM 2051 O O . ASP A 1 273 ? -15.468 0.573 0.205 1.00 85.94 273 ASP A O 1
ATOM 2055 N N . VAL A 1 274 ? -16.175 1.534 2.079 1.00 94.19 274 VAL A N 1
ATOM 2056 C CA . VAL A 1 274 ? -14.976 1.196 2.865 1.00 94.19 274 VAL A CA 1
ATOM 2057 C C . VAL A 1 274 ? -15.327 0.094 3.855 1.00 94.19 274 VAL A C 1
ATOM 2059 O O . VAL A 1 274 ? -16.256 0.266 4.640 1.00 94.19 274 VAL A O 1
ATOM 2062 N N . SER A 1 275 ? -14.566 -1.003 3.858 1.00 96.31 275 SER A N 1
ATOM 2063 C CA . SER A 1 275 ? -14.757 -2.121 4.788 1.00 96.31 275 SER A CA 1
ATOM 2064 C C . SER A 1 275 ? -13.574 -2.255 5.745 1.00 96.31 275 SER A C 1
ATOM 2066 O O . SER A 1 275 ? -12.431 -2.426 5.306 1.00 96.31 275 SER A O 1
ATOM 2068 N N . LEU A 1 276 ? -13.842 -2.235 7.047 1.00 97.25 276 LEU A N 1
ATOM 2069 C CA . LEU A 1 276 ? -12.848 -2.382 8.107 1.00 97.25 276 LEU A CA 1
ATOM 2070 C C . LEU A 1 276 ? -13.057 -3.717 8.826 1.00 97.25 276 LEU A C 1
ATOM 2072 O O . LEU A 1 276 ? -14.082 -3.926 9.472 1.00 97.25 276 LEU A O 1
ATOM 2076 N N . ARG A 1 277 ? -12.083 -4.620 8.748 1.00 98.31 277 ARG A N 1
ATOM 2077 C CA . ARG A 1 277 ? -12.097 -5.912 9.438 1.00 98.31 277 ARG A CA 1
ATOM 2078 C C . ARG A 1 277 ? -11.033 -5.942 10.529 1.00 98.31 277 ARG A C 1
ATOM 2080 O O . ARG A 1 277 ? -9.838 -5.955 10.242 1.00 98.31 277 ARG A O 1
ATOM 2087 N N . VAL A 1 278 ? -11.485 -5.975 11.780 1.00 98.31 278 VAL A N 1
ATOM 2088 C CA . VAL A 1 278 ? -10.637 -6.046 12.977 1.00 98.31 278 VAL A CA 1
ATOM 2089 C C . VAL A 1 278 ? -10.388 -7.509 13.336 1.00 98.31 278 VAL A C 1
ATOM 2091 O O . VAL A 1 278 ? -11.338 -8.247 13.606 1.00 98.31 278 VAL A O 1
ATOM 2094 N N . ARG A 1 279 ? -9.124 -7.939 13.361 1.00 98.19 279 ARG A N 1
ATOM 2095 C CA . ARG A 1 279 ? -8.734 -9.306 13.752 1.00 98.19 279 ARG A CA 1
ATOM 2096 C C . ARG A 1 279 ? -8.888 -9.548 15.251 1.00 98.19 279 ARG A C 1
ATOM 2098 O O . ARG A 1 279 ? -8.971 -8.608 16.047 1.00 98.19 279 ARG A O 1
ATOM 2105 N N . ALA A 1 280 ? -8.900 -10.823 15.628 1.00 97.25 280 ALA A N 1
ATOM 2106 C CA . ALA A 1 280 ? -9.043 -11.256 17.013 1.00 97.25 280 ALA A CA 1
ATOM 2107 C C . ALA A 1 280 ? -8.074 -10.534 17.973 1.00 97.25 280 ALA A C 1
ATOM 2109 O O . ALA A 1 280 ? -6.874 -10.410 17.712 1.00 97.25 280 ALA A O 1
ATOM 2110 N N . GLY A 1 281 ? -8.605 -10.049 19.103 1.00 95.44 281 GLY A N 1
ATOM 2111 C CA . GLY A 1 281 ? -7.817 -9.355 20.136 1.00 95.44 281 GLY A CA 1
ATOM 2112 C C . GLY A 1 281 ? -7.242 -8.001 19.700 1.00 95.44 281 GLY A C 1
ATOM 2113 O O . GLY A 1 281 ? -6.235 -7.551 20.254 1.00 95.44 281 GLY A O 1
ATOM 2114 N N . GLY A 1 282 ? -7.836 -7.404 18.668 1.00 97.25 282 GLY A N 1
ATOM 2115 C CA . GLY A 1 282 ? -7.457 -6.132 18.076 1.00 97.25 282 GLY A CA 1
ATOM 2116 C C . GLY A 1 282 ? -8.363 -4.959 18.445 1.00 97.25 282 GLY A C 1
ATOM 2117 O O . GLY A 1 282 ? -9.284 -5.087 19.260 1.00 97.25 282 GLY A O 1
ATOM 2118 N N . THR A 1 283 ? -8.101 -3.806 17.829 1.00 96.88 283 THR A N 1
ATOM 2119 C CA . THR A 1 283 ? -8.826 -2.556 18.089 1.00 96.88 283 THR A CA 1
ATOM 2120 C C . THR A 1 283 ? -9.090 -1.743 16.824 1.00 96.88 283 THR A C 1
ATOM 2122 O O . THR A 1 283 ? -8.311 -1.761 15.876 1.00 96.88 283 THR A O 1
ATOM 2125 N N . LEU A 1 284 ? -10.184 -0.983 16.829 1.00 95.19 284 LEU A N 1
ATOM 2126 C CA . LEU A 1 284 ? -10.496 0.057 15.854 1.00 95.19 284 LEU A CA 1
ATOM 2127 C C . LEU A 1 284 ? -10.540 1.411 16.559 1.00 95.19 284 LEU A C 1
ATOM 2129 O O . LEU A 1 284 ? -11.266 1.580 17.535 1.00 95.19 284 LEU A O 1
ATOM 2133 N N . ARG A 1 285 ? -9.803 2.397 16.053 1.00 92.00 285 ARG A N 1
ATOM 2134 C CA . ARG A 1 285 ? -9.741 3.741 16.629 1.00 92.00 285 ARG A CA 1
ATOM 2135 C C . ARG A 1 285 ? -9.886 4.813 15.557 1.00 92.00 285 ARG A C 1
ATOM 2137 O O . ARG A 1 285 ? -9.231 4.756 14.520 1.00 92.00 285 ARG A O 1
ATOM 2144 N N . PHE A 1 286 ? -10.667 5.839 15.867 1.00 88.38 286 PHE A N 1
ATOM 2145 C CA . PHE A 1 286 ? -10.762 7.075 15.089 1.00 88.38 286 PHE A CA 1
ATOM 2146 C C . PHE A 1 286 ? -10.017 8.162 15.865 1.00 88.38 286 PHE A C 1
ATOM 2148 O O . PHE A 1 286 ? -10.462 8.556 16.939 1.00 88.38 286 PHE A O 1
ATOM 2155 N N . VAL A 1 287 ? -8.826 8.538 15.393 1.00 79.56 287 VAL A N 1
ATOM 2156 C CA . VAL A 1 287 ? -7.830 9.300 16.168 1.00 79.56 287 VAL A CA 1
ATOM 2157 C C . VAL A 1 287 ? -8.166 10.786 16.228 1.00 79.56 287 VAL A C 1
ATOM 2159 O O . VAL A 1 287 ? -7.984 11.405 17.275 1.00 79.56 287 VAL A O 1
ATOM 2162 N N . GLU A 1 288 ? -8.663 11.370 15.139 1.00 68.75 288 GLU A N 1
ATOM 2163 C CA . GLU A 1 288 ? -9.075 12.770 15.158 1.00 68.75 288 GLU A CA 1
ATOM 2164 C C . GLU A 1 288 ? -10.357 12.956 15.980 1.00 68.75 288 GLU A C 1
ATOM 2166 O O . GLU A 1 288 ? -11.363 12.279 15.772 1.00 68.75 288 GLU A O 1
ATOM 2171 N N . ALA A 1 289 ? -10.341 13.948 16.876 1.00 51.06 289 ALA A N 1
ATOM 2172 C CA . ALA A 1 289 ? -11.520 14.427 17.604 1.00 51.06 289 ALA A CA 1
ATOM 2173 C C . ALA A 1 289 ? -12.479 15.256 16.719 1.00 51.06 289 ALA A C 1
ATOM 2175 O O . ALA A 1 289 ? -13.410 15.881 17.229 1.00 51.06 289 ALA A O 1
ATOM 2176 N N . GLY A 1 290 ? -12.222 15.296 15.406 1.00 54.28 290 GLY A N 1
ATOM 2177 C CA . GLY A 1 290 ? -13.042 15.977 14.417 1.00 54.28 290 GLY A CA 1
ATOM 2178 C C . GLY A 1 290 ? -14.447 15.387 14.312 1.00 54.28 290 GLY A C 1
ATOM 2179 O O . GLY A 1 290 ? -14.789 14.365 14.910 1.00 54.28 290 GLY A O 1
ATOM 2180 N N . SER A 1 291 ? -15.298 16.059 13.543 1.00 57.59 291 SER A N 1
ATOM 2181 C CA . SER A 1 291 ? -16.684 15.639 13.407 1.00 57.59 291 SER A CA 1
ATOM 2182 C C . SER A 1 291 ? -16.783 14.269 12.733 1.00 57.59 291 SER A C 1
ATOM 2184 O O . SER A 1 291 ? -16.435 14.107 11.564 1.00 57.59 291 SER A O 1
ATOM 2186 N N . VAL A 1 292 ? -17.364 13.304 13.448 1.00 65.12 292 VAL A N 1
ATOM 2187 C CA . VAL A 1 292 ? -17.759 11.971 12.950 1.00 65.12 292 VAL A CA 1
ATOM 2188 C C . VAL A 1 292 ? -18.666 12.060 11.699 1.00 65.12 292 VAL A C 1
ATOM 2190 O O . VAL A 1 292 ? -18.864 11.068 10.995 1.00 65.12 292 VAL A O 1
ATOM 2193 N N . LEU A 1 293 ? -19.189 13.255 11.385 1.00 66.19 293 LEU A N 1
ATOM 2194 C CA . LEU A 1 293 ? -19.938 13.575 10.165 1.00 66.19 293 LEU A CA 1
ATOM 2195 C C . LEU A 1 293 ? -19.146 13.350 8.868 1.00 66.19 293 LEU A C 1
ATOM 2197 O O . LEU A 1 293 ? -19.761 13.069 7.847 1.00 66.19 293 LEU A O 1
ATOM 2201 N N . GLY A 1 294 ? -17.814 13.466 8.885 1.00 72.50 294 GLY A N 1
ATOM 2202 C CA . GLY A 1 294 ? -16.983 13.233 7.694 1.00 72.50 294 GLY A CA 1
ATOM 2203 C C . GLY A 1 294 ? -16.758 11.750 7.358 1.00 72.50 294 GLY A C 1
ATOM 2204 O O . GLY A 1 294 ? -16.195 11.419 6.312 1.00 72.50 294 GLY A O 1
ATOM 2205 N N . LEU A 1 295 ? -17.215 10.848 8.232 1.00 81.44 295 LEU A N 1
ATOM 2206 C CA . LEU A 1 295 ? -17.197 9.408 8.004 1.00 81.44 295 LEU A CA 1
ATOM 2207 C C . LEU A 1 295 ? -18.514 8.984 7.351 1.00 81.44 295 LEU A C 1
ATOM 2209 O O . LEU A 1 295 ? -19.582 9.362 7.826 1.00 81.44 295 LEU A O 1
ATOM 2213 N N . SER A 1 296 ? -18.471 8.163 6.310 1.00 84.94 296 SER A N 1
ATOM 2214 C CA . SER A 1 296 ? -19.674 7.665 5.648 1.00 84.94 296 SER A CA 1
ATOM 2215 C C . SER A 1 296 ? -20.444 6.706 6.548 1.00 84.94 296 SER A C 1
ATOM 2217 O O . SER A 1 296 ? -19.864 5.867 7.236 1.00 84.94 296 SER A O 1
ATOM 2219 N N . ASP A 1 297 ? -21.766 6.820 6.524 1.00 84.06 297 ASP A N 1
ATOM 2220 C CA . ASP A 1 297 ? -22.672 5.895 7.203 1.00 84.06 297 ASP A CA 1
ATOM 2221 C C . ASP A 1 297 ? -22.706 4.511 6.530 1.00 84.06 297 ASP A C 1
ATOM 2223 O O . ASP A 1 297 ? -23.029 3.526 7.197 1.00 84.06 297 ASP A O 1
ATOM 2227 N N . ASP A 1 298 ? -22.306 4.445 5.255 1.00 83.88 298 ASP A N 1
ATOM 2228 C CA . ASP A 1 298 ? -22.273 3.232 4.426 1.00 83.88 298 ASP A CA 1
ATOM 2229 C C . ASP A 1 298 ? -20.953 2.458 4.535 1.00 83.88 298 ASP A C 1
ATOM 2231 O O . ASP A 1 298 ? -20.802 1.398 3.932 1.00 83.88 298 ASP A O 1
ATOM 2235 N N . ALA A 1 299 ? -19.969 2.985 5.269 1.00 89.88 299 ALA A N 1
ATOM 2236 C CA . ALA A 1 299 ? -18.777 2.213 5.590 1.00 89.88 299 ALA A CA 1
ATOM 2237 C C . ALA A 1 299 ? -19.156 1.036 6.497 1.00 89.88 299 ALA A C 1
ATOM 2239 O O . ALA A 1 299 ? -20.038 1.156 7.351 1.00 89.88 299 ALA A O 1
ATOM 2240 N N . THR A 1 300 ? -18.481 -0.094 6.336 1.00 93.81 300 THR A N 1
ATOM 2241 C CA . THR A 1 300 ? -18.777 -1.319 7.072 1.00 93.81 300 THR A CA 1
ATOM 2242 C C . THR A 1 300 ? -17.632 -1.680 8.002 1.00 93.81 300 THR A C 1
ATOM 2244 O O . THR A 1 300 ? -16.457 -1.433 7.728 1.00 93.81 300 THR A O 1
ATOM 2247 N N . VAL A 1 301 ? -17.982 -2.236 9.155 1.00 94.56 301 VAL A N 1
ATOM 2248 C CA . VAL A 1 301 ? -17.047 -2.675 10.183 1.00 94.56 301 VAL A CA 1
ATOM 2249 C C . VAL A 1 301 ? -17.416 -4.092 10.589 1.00 94.56 301 VAL A C 1
ATOM 2251 O O . VAL A 1 301 ? -18.575 -4.390 10.863 1.00 94.56 301 VAL A O 1
ATOM 2254 N N . SER A 1 302 ? -16.428 -4.974 10.657 1.00 96.19 302 SER A N 1
ATOM 2255 C CA . SER A 1 302 ? -16.593 -6.334 11.159 1.00 96.19 302 SER A CA 1
ATOM 2256 C C . SER A 1 302 ? -15.460 -6.692 12.110 1.00 96.19 302 SER A C 1
ATOM 2258 O O . SER A 1 302 ? -14.312 -6.283 11.938 1.00 96.19 302 SER A O 1
ATOM 2260 N N . ALA A 1 303 ? -15.789 -7.475 13.128 1.00 96.44 303 ALA A N 1
ATOM 2261 C CA . ALA A 1 303 ? -14.805 -8.218 13.896 1.00 96.44 303 ALA A CA 1
ATOM 2262 C C . ALA A 1 303 ? -14.610 -9.594 13.250 1.00 96.44 303 ALA A C 1
ATOM 2264 O O . ALA A 1 303 ? -15.557 -10.186 12.735 1.00 96.44 303 ALA A O 1
ATOM 2265 N N . GLU A 1 304 ? -13.397 -10.134 13.289 1.00 96.00 304 GLU A N 1
ATOM 2266 C CA . GLU A 1 304 ? -13.142 -11.520 12.906 1.00 96.00 304 GLU A CA 1
ATOM 2267 C C . GLU A 1 304 ? -14.040 -12.467 13.718 1.00 96.00 304 GLU A C 1
ATOM 2269 O O . GLU A 1 304 ? -14.033 -12.422 14.947 1.00 96.00 304 GLU A O 1
ATOM 2274 N N . GLY A 1 305 ? -14.835 -13.289 13.023 1.00 91.44 305 GLY A N 1
ATOM 2275 C CA . GLY A 1 305 ? -15.846 -14.166 13.626 1.00 91.44 305 GLY A CA 1
ATOM 2276 C C . GLY A 1 305 ? -17.219 -13.515 13.856 1.00 91.44 305 GLY A C 1
ATOM 2277 O O . GLY A 1 305 ? -18.158 -14.216 14.219 1.00 91.44 305 GLY A O 1
ATOM 2278 N N . GLY A 1 306 ? -17.356 -12.207 13.620 1.00 90.50 306 GLY A N 1
ATOM 2279 C CA . GLY A 1 306 ? -18.604 -11.454 13.753 1.00 90.50 306 GLY A CA 1
ATOM 2280 C C . GLY A 1 306 ? -19.306 -11.183 12.424 1.00 90.50 306 GLY A C 1
ATOM 2281 O O . GLY A 1 306 ? -18.742 -11.362 11.344 1.00 90.50 306 GLY A O 1
ATOM 2282 N N . ALA A 1 307 ? -20.551 -10.714 12.514 1.00 90.44 307 ALA A N 1
ATOM 2283 C CA . ALA A 1 307 ? -21.275 -10.194 11.358 1.00 90.44 307 ALA A CA 1
ATOM 2284 C C . ALA A 1 307 ? -20.803 -8.776 10.999 1.00 90.44 307 ALA A C 1
ATOM 2286 O O . ALA A 1 307 ? -20.276 -8.045 11.841 1.00 90.44 307 ALA A O 1
ATOM 2287 N N . GLU A 1 308 ? -21.023 -8.386 9.748 1.00 92.31 308 GLU A N 1
ATOM 2288 C CA . GLU A 1 308 ? -20.782 -7.023 9.286 1.00 92.31 308 GLU A CA 1
ATOM 2289 C C . GLU A 1 308 ? -21.800 -6.046 9.895 1.00 92.31 308 GLU A C 1
ATOM 2291 O O . GLU A 1 308 ? -22.995 -6.339 9.972 1.00 92.31 308 GLU A O 1
ATOM 2296 N N . ILE A 1 309 ? -21.312 -4.889 10.341 1.00 91.94 309 ILE A N 1
ATOM 2297 C CA . ILE A 1 309 ? -22.083 -3.811 10.962 1.00 91.94 309 ILE A CA 1
ATOM 2298 C C . ILE A 1 309 ? -21.836 -2.534 10.156 1.00 91.94 309 ILE A C 1
ATOM 2300 O O . ILE A 1 309 ? -20.698 -2.242 9.790 1.00 91.94 309 ILE A O 1
ATOM 2304 N N . SER A 1 310 ? -22.869 -1.730 9.907 1.00 91.12 310 SER A N 1
ATOM 2305 C CA . SER A 1 310 ? -22.651 -0.411 9.305 1.00 91.12 310 SER A CA 1
ATOM 2306 C C . SER A 1 310 ? -22.033 0.556 10.315 1.00 91.12 310 SER A C 1
ATOM 2308 O O . SER A 1 310 ? -22.333 0.535 11.513 1.00 91.12 310 SER A O 1
ATOM 2310 N N . LEU A 1 311 ? -21.195 1.474 9.842 1.00 89.00 311 LEU A N 1
ATOM 2311 C CA . LEU A 1 311 ? -20.586 2.474 10.707 1.00 89.00 311 LEU A CA 1
ATOM 2312 C C . LEU A 1 311 ? -21.650 3.354 11.365 1.00 89.00 311 LEU A C 1
ATOM 2314 O O . LEU A 1 311 ? -21.494 3.741 12.522 1.00 89.00 311 LEU A O 1
ATOM 2318 N N . ARG A 1 312 ? -22.766 3.616 10.674 1.00 88.81 312 ARG A N 1
ATOM 2319 C CA . ARG A 1 312 ? -23.921 4.323 11.239 1.00 88.81 312 ARG A CA 1
ATOM 2320 C C . ARG A 1 312 ? -24.414 3.699 12.542 1.00 88.81 312 ARG A C 1
ATOM 2322 O O . ARG A 1 312 ? -24.708 4.430 13.488 1.00 88.81 312 ARG A O 1
ATOM 2329 N N . GLU A 1 313 ? -24.493 2.371 12.613 1.00 87.31 313 GLU A N 1
ATOM 2330 C CA . GLU A 1 313 ? -24.914 1.677 13.834 1.00 87.31 313 GLU A CA 1
ATOM 2331 C C . GLU A 1 313 ? -23.911 1.879 14.973 1.00 87.31 313 GLU A C 1
ATOM 2333 O O . GLU A 1 313 ? -24.319 2.113 16.111 1.00 87.31 313 GLU A O 1
ATOM 2338 N N . LEU A 1 314 ? -22.609 1.868 14.674 1.00 88.31 314 LEU A N 1
ATOM 2339 C CA . LEU A 1 314 ? -21.563 2.130 15.666 1.00 88.31 314 LEU A CA 1
ATOM 2340 C C . LEU A 1 314 ? -21.581 3.582 16.162 1.00 88.31 314 LEU A C 1
ATOM 2342 O O . LEU A 1 314 ? -21.387 3.824 17.353 1.00 88.31 314 LEU A O 1
ATOM 2346 N N . LYS A 1 315 ? -21.865 4.553 15.286 1.00 87.06 315 LYS A N 1
ATOM 2347 C CA . LYS A 1 315 ? -21.923 5.982 15.641 1.00 87.06 315 LYS A CA 1
ATOM 2348 C C . LYS A 1 315 ? -23.000 6.313 16.666 1.00 87.06 315 LYS A C 1
ATOM 2350 O O . LYS A 1 315 ? -22.808 7.219 17.467 1.00 87.06 315 LYS A O 1
ATOM 2355 N N . VAL A 1 316 ? -24.128 5.606 16.646 1.00 87.19 316 VAL A N 1
ATOM 2356 C CA . VAL A 1 316 ? -25.249 5.864 17.568 1.00 87.19 316 VAL A CA 1
ATOM 2357 C C . VAL A 1 316 ? -25.213 4.983 18.817 1.00 87.19 316 VAL A C 1
ATOM 2359 O O . VAL A 1 316 ? -25.953 5.234 19.769 1.00 87.19 316 VAL A O 1
ATOM 2362 N N . LYS A 1 317 ? -24.370 3.945 18.833 1.00 87.31 317 LYS A N 1
ATOM 2363 C CA . LYS A 1 317 ? -24.304 2.991 19.940 1.00 87.31 317 LYS A CA 1
ATOM 2364 C C . LYS A 1 317 ? -23.618 3.612 21.151 1.00 87.31 317 LYS A C 1
ATOM 2366 O O . LYS A 1 317 ? -22.522 4.154 21.022 1.00 87.31 317 LYS A O 1
ATOM 2371 N N . ARG A 1 318 ? -24.239 3.510 22.329 1.00 85.62 318 ARG A N 1
ATOM 2372 C CA . ARG A 1 318 ? -23.658 4.009 23.582 1.00 85.62 318 ARG A CA 1
ATOM 2373 C C . ARG A 1 318 ? -22.679 3.000 24.157 1.00 85.62 318 ARG A C 1
ATOM 2375 O O . ARG A 1 318 ? -22.934 1.798 24.123 1.00 85.62 318 ARG A O 1
ATOM 2382 N N . ILE A 1 319 ? -21.598 3.508 24.737 1.00 83.69 319 ILE A N 1
ATOM 2383 C CA . ILE A 1 319 ? -20.567 2.699 25.393 1.00 83.69 319 ILE A CA 1
ATOM 2384 C C . ILE A 1 319 ? -21.188 1.840 26.499 1.00 83.69 319 ILE A C 1
ATOM 2386 O O . ILE A 1 319 ? -21.024 0.626 26.473 1.00 83.69 319 ILE A O 1
ATOM 2390 N N . ARG A 1 320 ? -21.991 2.438 27.391 1.00 81.81 320 ARG A N 1
ATOM 2391 C CA . ARG A 1 320 ? -22.678 1.724 28.485 1.00 81.81 320 ARG A CA 1
ATOM 2392 C C . ARG A 1 320 ? -23.527 0.527 28.049 1.00 81.81 320 ARG A C 1
ATOM 2394 O O . ARG A 1 320 ? -23.750 -0.377 28.846 1.00 81.81 320 ARG A O 1
ATOM 2401 N N . ASP A 1 321 ? -24.013 0.515 26.806 1.00 82.50 321 ASP A N 1
ATOM 2402 C CA . ASP A 1 321 ? -24.830 -0.591 26.304 1.00 82.50 321 ASP A CA 1
ATOM 2403 C C . ASP A 1 321 ? -23.969 -1.800 25.925 1.00 82.50 321 ASP A C 1
ATOM 2405 O O . ASP A 1 321 ? -24.482 -2.918 25.857 1.00 82.50 321 ASP A O 1
ATOM 2409 N N . VAL A 1 322 ? -22.686 -1.590 25.632 1.00 82.19 322 VAL A N 1
ATOM 2410 C CA . VAL A 1 322 ? -21.758 -2.607 25.118 1.00 82.19 322 VAL A CA 1
ATOM 2411 C C . VAL A 1 322 ? -20.742 -3.012 26.181 1.00 82.19 322 VAL A C 1
ATOM 2413 O O . VAL A 1 322 ? -20.518 -4.203 26.372 1.00 82.19 322 VAL A O 1
ATOM 2416 N N . ASP A 1 323 ? -20.216 -2.039 26.920 1.00 77.06 323 ASP A N 1
ATOM 2417 C CA . ASP A 1 323 ? -19.327 -2.219 28.062 1.00 77.06 323 ASP A CA 1
ATOM 2418 C C . ASP A 1 323 ? -19.850 -1.398 29.261 1.00 77.06 323 ASP A C 1
ATOM 2420 O O . ASP A 1 323 ? -19.464 -0.240 29.444 1.00 77.06 323 ASP A O 1
ATOM 2424 N N . PRO A 1 324 ? -20.740 -1.976 30.093 1.00 70.88 324 PRO A N 1
ATOM 2425 C CA . PRO A 1 324 ? -21.282 -1.305 31.277 1.00 70.88 324 PRO A CA 1
ATOM 2426 C C . PRO A 1 324 ? -20.230 -0.990 32.347 1.00 70.88 324 PRO A C 1
ATOM 2428 O O . PRO A 1 324 ? -20.486 -0.174 33.230 1.00 70.88 324 PRO A O 1
ATOM 2431 N N . SER A 1 325 ? -19.064 -1.648 32.298 1.00 72.75 325 SER A N 1
ATOM 2432 C CA . SER A 1 325 ? -17.962 -1.390 33.230 1.00 72.75 325 SER A CA 1
ATOM 2433 C C . SER A 1 325 ? -17.242 -0.076 32.913 1.00 72.75 325 SER A C 1
ATOM 2435 O O . SER A 1 325 ? -16.629 0.536 33.789 1.00 72.75 325 SER A O 1
ATOM 2437 N N . HIS A 1 326 ? -17.393 0.415 31.681 1.00 66.75 326 HIS A N 1
ATOM 2438 C CA . HIS A 1 326 ? -16.962 1.741 31.290 1.00 66.75 326 HIS A CA 1
ATOM 2439 C C . HIS A 1 326 ? -17.974 2.791 31.765 1.00 66.75 326 HIS A C 1
ATOM 2441 O O . HIS A 1 326 ? -19.061 2.925 31.208 1.00 66.75 326 HIS A O 1
ATOM 2447 N N . GLY A 1 327 ? -17.601 3.600 32.759 1.00 59.09 327 GLY A N 1
ATOM 2448 C CA . GLY A 1 327 ? -18.441 4.662 33.341 1.00 59.09 327 GLY A CA 1
ATOM 2449 C C . GLY A 1 327 ? -18.749 5.862 32.425 1.00 59.09 327 GLY A C 1
ATOM 2450 O O . GLY A 1 327 ? -18.991 6.957 32.924 1.00 59.09 327 GLY A O 1
ATOM 2451 N N . GLY A 1 328 ? -18.699 5.695 31.099 1.00 68.00 328 GLY A N 1
ATOM 2452 C CA . GLY A 1 328 ? -18.886 6.752 30.107 1.00 68.00 328 GLY A CA 1
ATOM 2453 C C . GLY A 1 328 ? -20.189 6.607 29.321 1.00 68.00 328 GLY A C 1
ATOM 2454 O O . GLY A 1 328 ? -20.518 5.536 28.817 1.00 68.00 328 GLY A O 1
ATOM 2455 N N . ASP A 1 329 ? -20.903 7.717 29.141 1.00 72.88 329 ASP A N 1
ATOM 2456 C CA . ASP A 1 329 ? -22.130 7.779 28.338 1.00 72.88 329 ASP A CA 1
ATOM 2457 C C . ASP A 1 329 ? -21.880 8.260 26.890 1.00 72.88 329 ASP A C 1
ATOM 2459 O O . ASP A 1 329 ? -22.766 8.771 26.214 1.00 72.88 329 ASP A O 1
ATOM 2463 N N . GLY A 1 330 ? -20.645 8.144 26.404 1.00 77.50 330 GLY A N 1
ATOM 2464 C CA . GLY A 1 330 ? -20.295 8.482 25.024 1.00 77.50 330 GLY A CA 1
ATOM 2465 C C . GLY A 1 330 ? -20.807 7.459 24.006 1.00 77.50 330 GLY A C 1
ATOM 2466 O O . GLY A 1 330 ? -21.272 6.369 24.354 1.00 77.50 330 GLY A O 1
ATOM 2467 N N . THR A 1 331 ? -20.702 7.808 22.727 1.00 83.19 331 THR A N 1
ATOM 2468 C CA . THR A 1 331 ? -20.879 6.875 21.605 1.00 83.19 331 THR A CA 1
ATOM 2469 C C . THR A 1 331 ? -19.622 6.024 21.400 1.00 83.19 331 THR A C 1
ATOM 2471 O O . THR A 1 331 ? -18.532 6.437 21.791 1.00 83.19 331 THR A O 1
ATOM 2474 N N . LEU A 1 332 ? -19.749 4.841 20.783 1.00 81.75 332 LEU A N 1
ATOM 2475 C CA . LEU A 1 332 ? -18.590 3.986 20.470 1.00 81.75 332 LEU A CA 1
ATOM 2476 C C . LEU A 1 332 ? -17.609 4.677 19.517 1.00 81.75 332 LEU A C 1
ATOM 2478 O O . LEU A 1 332 ? -16.399 4.549 19.671 1.00 81.75 332 LEU A O 1
ATOM 2482 N N . VAL A 1 333 ? -18.136 5.416 18.538 1.00 82.62 333 VAL A N 1
ATOM 2483 C CA . VAL A 1 333 ? -17.336 6.227 17.615 1.00 82.62 333 VAL A CA 1
ATOM 2484 C C . VAL A 1 333 ? -17.243 7.647 18.174 1.00 82.62 333 VAL A C 1
ATOM 2486 O O . VAL A 1 333 ? -18.256 8.345 18.250 1.00 82.62 333 VAL A O 1
ATOM 2489 N N . GLY A 1 334 ? -16.038 8.065 18.571 1.00 72.00 334 GLY A N 1
ATOM 2490 C CA . GLY A 1 334 ? -15.756 9.416 19.066 1.00 72.00 334 GLY A CA 1
ATOM 2491 C C . GLY A 1 334 ? -14.627 9.476 20.102 1.00 72.00 334 GLY A C 1
ATOM 2492 O O . GLY A 1 334 ? -14.225 8.462 20.670 1.00 72.00 334 GLY A O 1
ATOM 2493 N N . ALA A 1 335 ? -14.118 10.690 20.344 1.00 69.25 335 ALA A N 1
ATOM 2494 C CA . ALA A 1 335 ? -13.162 11.018 21.411 1.00 69.25 335 ALA A CA 1
ATOM 2495 C C . ALA A 1 335 ? -11.858 10.186 21.437 1.00 69.25 335 ALA A C 1
ATOM 2497 O O . ALA A 1 335 ? -11.262 10.006 22.497 1.00 69.25 335 ALA A O 1
ATOM 2498 N N . GLY A 1 336 ? -11.403 9.657 20.294 1.00 72.75 336 GLY A N 1
ATOM 2499 C CA . GLY A 1 336 ? -10.141 8.909 20.226 1.00 72.75 336 GLY A CA 1
ATOM 2500 C C . GLY A 1 336 ? -10.162 7.527 20.892 1.00 72.75 336 GLY A C 1
ATOM 2501 O O . GLY A 1 336 ? -9.105 6.898 21.000 1.00 72.75 336 GLY A O 1
ATOM 2502 N N . ARG A 1 337 ? -11.328 7.037 21.345 1.00 84.31 337 ARG A N 1
ATOM 2503 C CA . ARG A 1 337 ? -11.461 5.732 22.012 1.00 84.31 337 ARG A CA 1
ATOM 2504 C C . ARG A 1 337 ? -11.133 4.591 21.045 1.00 84.31 337 ARG A C 1
ATOM 2506 O O . ARG A 1 337 ? -11.525 4.607 19.879 1.00 84.31 337 ARG A O 1
ATOM 2513 N N . ALA A 1 338 ? -10.455 3.570 21.564 1.00 90.00 338 ALA A N 1
ATOM 2514 C CA . ALA A 1 338 ? -10.322 2.283 20.897 1.00 90.00 338 ALA A CA 1
ATOM 2515 C C . ALA A 1 338 ? -11.575 1.425 21.141 1.00 90.00 338 ALA A C 1
ATOM 2517 O O . ALA A 1 338 ? -11.915 1.134 22.286 1.00 90.00 338 ALA A O 1
ATOM 2518 N N . ILE A 1 339 ? -12.244 1.024 20.064 1.00 92.56 339 ILE A N 1
ATOM 2519 C CA . ILE A 1 339 ? -13.305 0.019 20.061 1.00 92.56 339 ILE A CA 1
ATOM 2520 C C . ILE A 1 339 ? -12.626 -1.341 19.926 1.00 92.56 339 ILE A C 1
ATOM 2522 O O . ILE A 1 339 ? -11.928 -1.609 18.947 1.00 92.56 339 ILE A O 1
ATOM 2526 N N . THR A 1 340 ? -12.787 -2.194 20.921 1.00 94.81 340 THR A N 1
ATOM 2527 C CA . THR A 1 340 ? -12.165 -3.516 20.957 1.00 94.81 340 THR A CA 1
ATOM 2528 C C . THR A 1 340 ? -12.883 -4.501 20.039 1.00 94.81 340 THR A C 1
ATOM 2530 O O . THR A 1 340 ? -14.080 -4.390 19.764 1.00 94.81 340 THR A O 1
ATOM 2533 N N . HIS A 1 341 ? -12.153 -5.527 19.602 1.00 96.06 341 HIS A N 1
ATOM 2534 C CA . HIS A 1 341 ? -12.716 -6.671 18.881 1.00 96.06 341 HIS A CA 1
ATOM 2535 C C . HIS A 1 341 ? -13.920 -7.299 19.615 1.00 96.06 341 HIS A C 1
ATOM 2537 O O . HIS A 1 341 ? -14.938 -7.576 18.986 1.00 96.06 341 HIS A O 1
ATOM 2543 N N . ALA A 1 342 ? -13.857 -7.430 20.945 1.00 93.62 342 ALA A N 1
ATOM 2544 C CA . ALA A 1 342 ? -14.949 -7.976 21.756 1.00 93.62 342 ALA A CA 1
ATOM 2545 C C . ALA A 1 342 ? -16.207 -7.085 21.757 1.00 93.62 342 ALA A C 1
ATOM 2547 O O . ALA A 1 342 ? -17.324 -7.590 21.639 1.00 93.62 342 ALA A O 1
ATOM 2548 N N . GLU A 1 343 ? -16.045 -5.761 21.839 1.00 92.62 343 GLU A N 1
ATOM 2549 C CA . GLU A 1 343 ? -17.169 -4.819 21.747 1.00 92.62 343 GLU A CA 1
ATOM 2550 C C . GLU A 1 343 ? -17.840 -4.884 20.369 1.00 92.62 343 GLU A C 1
ATOM 2552 O O . GLU A 1 343 ? -19.068 -4.900 20.278 1.00 92.62 343 GLU A O 1
ATOM 2557 N N . LEU A 1 344 ? -17.050 -4.979 19.293 1.00 93.75 344 LEU A N 1
ATOM 2558 C CA . LEU A 1 344 ? -17.572 -5.150 17.934 1.00 93.75 344 LEU A CA 1
ATOM 2559 C C . LEU A 1 344 ? -18.361 -6.460 17.787 1.00 93.75 344 LEU A C 1
ATOM 2561 O O . LEU A 1 344 ? -19.460 -6.447 17.227 1.00 93.75 344 LEU A O 1
ATOM 2565 N N . LEU A 1 345 ? -17.859 -7.572 18.336 1.00 93.06 345 LEU A N 1
ATOM 2566 C CA . LEU A 1 345 ? -18.594 -8.841 18.361 1.00 93.06 345 LEU A CA 1
ATOM 2567 C C . LEU A 1 345 ? -19.939 -8.700 19.082 1.00 93.06 345 LEU A C 1
ATOM 2569 O O . LEU A 1 345 ? -20.974 -9.050 18.508 1.00 93.06 345 LEU A O 1
ATOM 2573 N N . ALA A 1 346 ? -19.946 -8.109 20.279 1.00 90.50 346 ALA A N 1
ATOM 2574 C CA . ALA A 1 346 ? -21.158 -7.910 21.073 1.00 90.50 346 ALA A CA 1
ATOM 2575 C C . ALA A 1 346 ? -22.213 -7.049 20.351 1.00 90.50 346 ALA A C 1
ATOM 2577 O O . ALA A 1 346 ? -23.419 -7.295 20.471 1.00 90.50 346 ALA A O 1
ATOM 2578 N N . VAL A 1 347 ? -21.785 -6.047 19.574 1.00 89.75 347 VAL A N 1
ATOM 2579 C CA . VAL A 1 347 ? -22.692 -5.263 18.721 1.00 89.75 347 VAL A CA 1
ATOM 2580 C C . VAL A 1 347 ? -23.273 -6.133 17.601 1.00 89.75 347 VAL A C 1
ATOM 2582 O O . VAL A 1 347 ? -24.492 -6.117 17.398 1.00 89.75 347 VAL A O 1
ATOM 2585 N N . SER A 1 348 ? -22.435 -6.926 16.925 1.00 88.56 348 SER A N 1
ATOM 2586 C CA . SER A 1 348 ? -22.845 -7.760 15.785 1.00 88.56 348 SER A CA 1
ATOM 2587 C C . SER A 1 348 ? -23.870 -8.837 16.173 1.00 88.56 348 SER A C 1
ATOM 2589 O O . SER A 1 348 ? -24.882 -9.026 15.491 1.00 88.56 348 SER A O 1
ATOM 2591 N N . GLU A 1 349 ? -23.681 -9.495 17.321 1.00 84.62 349 GLU A N 1
ATOM 2592 C CA . GLU A 1 349 ? -24.582 -10.541 17.813 1.00 84.62 349 GLU A CA 1
ATOM 2593 C C . GLU A 1 349 ? -25.977 -9.981 18.098 1.00 84.62 349 GLU A C 1
ATOM 2595 O O . GLU A 1 349 ? -26.990 -10.543 17.669 1.00 84.62 349 GLU A O 1
ATOM 2600 N N . ARG A 1 350 ? -26.047 -8.818 18.755 1.00 76.56 350 ARG A N 1
ATOM 2601 C CA . ARG A 1 350 ? -27.317 -8.151 19.070 1.00 76.56 350 ARG A CA 1
ATOM 2602 C C . ARG A 1 350 ? -28.044 -7.667 17.816 1.00 76.56 350 ARG A C 1
ATOM 2604 O O . ARG A 1 350 ? -29.272 -7.770 17.757 1.00 76.56 350 ARG A O 1
ATOM 2611 N N . ALA A 1 351 ? -27.314 -7.184 16.810 1.00 73.06 351 ALA A N 1
ATOM 2612 C CA . ALA A 1 351 ? -27.890 -6.823 15.514 1.00 73.06 351 ALA A CA 1
ATOM 2613 C C . ALA A 1 351 ? -28.516 -8.049 14.820 1.00 73.06 351 ALA A C 1
ATOM 2615 O O . ALA A 1 351 ? -29.657 -7.987 14.345 1.00 73.06 351 ALA A O 1
ATOM 2616 N N . SER A 1 352 ? -27.822 -9.193 14.853 1.00 70.25 352 SER A N 1
ATOM 2617 C CA . SER A 1 352 ? -28.293 -10.459 14.274 1.00 70.25 352 SER A CA 1
ATOM 2618 C C . SER A 1 352 ? -29.533 -11.035 14.983 1.00 70.25 352 SER A C 1
ATOM 2620 O O . SER A 1 352 ? -30.456 -11.541 14.342 1.00 70.25 352 SER A O 1
ATOM 2622 N N . LEU A 1 353 ? -29.612 -10.910 16.311 1.00 68.44 353 LEU A N 1
ATOM 2623 C CA . LEU A 1 353 ? -30.775 -11.321 17.103 1.00 68.44 353 LEU A CA 1
ATOM 2624 C C . LEU A 1 353 ? -31.990 -10.432 16.810 1.00 68.44 353 LEU A C 1
ATOM 2626 O O . LEU A 1 353 ? -33.096 -10.934 16.600 1.00 68.44 353 LEU A O 1
ATOM 2630 N N . GLY A 1 354 ? -31.790 -9.114 16.722 1.00 66.31 354 GLY A N 1
ATOM 2631 C CA . GLY A 1 354 ? -32.852 -8.163 16.396 1.00 66.31 354 GLY A CA 1
ATOM 2632 C C . GLY A 1 354 ? -33.424 -8.344 14.985 1.00 66.31 354 GLY A C 1
ATOM 2633 O O . GLY A 1 354 ? -34.632 -8.190 14.781 1.00 66.31 354 GLY A O 1
ATOM 2634 N N . SER A 1 355 ? -32.596 -8.693 13.996 1.00 65.19 355 SER A N 1
ATOM 2635 C CA . SER A 1 355 ? -33.067 -8.994 12.636 1.00 65.19 355 SER A CA 1
ATOM 2636 C C . SER A 1 355 ? -33.858 -10.307 12.581 1.00 65.19 355 SER A C 1
ATOM 2638 O O . SER A 1 355 ? -34.943 -10.336 11.994 1.00 65.19 355 SER A O 1
ATOM 2640 N N . ARG A 1 356 ? -33.399 -11.357 13.279 1.00 61.69 356 ARG A N 1
ATOM 2641 C CA . ARG A 1 356 ? -34.116 -12.639 13.412 1.00 61.69 356 ARG A CA 1
ATOM 2642 C C . ARG A 1 356 ? -35.486 -12.478 14.072 1.00 61.69 356 ARG A C 1
ATOM 2644 O O . ARG A 1 356 ? -36.476 -12.988 13.549 1.00 61.69 356 ARG A O 1
ATOM 2651 N N . LEU A 1 357 ? -35.573 -11.719 15.166 1.00 59.84 357 LEU A N 1
ATOM 2652 C CA . LEU A 1 357 ? -36.838 -11.457 15.866 1.00 59.84 357 LEU A CA 1
ATOM 2653 C C . LEU A 1 357 ? -37.824 -10.647 15.007 1.00 59.84 357 LEU A C 1
ATOM 2655 O O . LEU A 1 35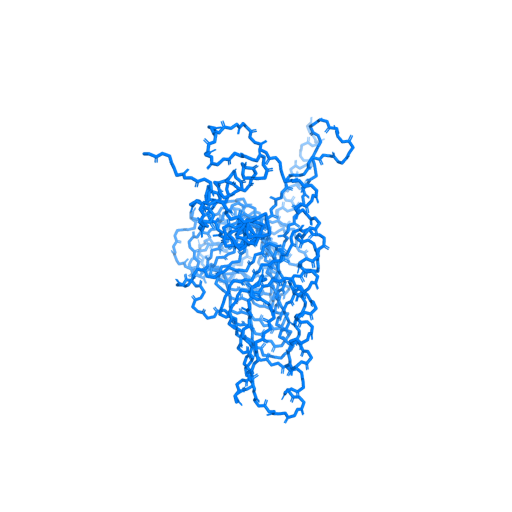7 ? -39.010 -10.974 14.958 1.00 59.84 357 LEU A O 1
ATOM 2659 N N . ARG A 1 358 ? -37.346 -9.642 14.258 1.00 61.62 358 ARG A N 1
ATOM 2660 C CA . ARG A 1 358 ? -38.179 -8.885 13.302 1.00 61.62 358 ARG A CA 1
ATOM 2661 C C . ARG A 1 358 ? -38.648 -9.740 12.122 1.00 61.62 358 ARG A C 1
ATOM 2663 O O . ARG A 1 358 ? -39.786 -9.585 11.681 1.00 61.62 358 ARG A O 1
ATOM 2670 N N . GLY A 1 359 ? -37.815 -10.661 11.638 1.00 59.78 359 GLY A N 1
ATOM 2671 C CA . GLY A 1 359 ? -38.186 -11.630 10.602 1.00 59.78 359 GLY A CA 1
ATOM 2672 C C . GLY A 1 359 ? -39.268 -12.610 11.066 1.00 59.78 359 GLY A C 1
ATOM 2673 O O . GLY A 1 359 ? -40.214 -12.879 10.328 1.00 59.78 359 GLY A O 1
ATOM 2674 N N . LEU A 1 360 ? -39.182 -13.080 12.314 1.00 57.53 360 LEU A N 1
ATOM 2675 C CA . LEU A 1 360 ? -40.202 -13.930 12.938 1.00 57.53 360 LEU A CA 1
ATOM 2676 C C . LEU A 1 360 ? -41.524 -13.180 13.167 1.00 57.53 360 LEU A C 1
ATOM 2678 O O . LEU A 1 360 ? -42.591 -13.739 12.926 1.00 57.53 360 LEU A O 1
ATOM 2682 N N . ALA A 1 361 ? -41.469 -11.905 13.564 1.00 55.47 361 ALA A N 1
ATOM 2683 C CA . ALA A 1 361 ? -42.656 -11.063 13.723 1.00 55.47 361 ALA A CA 1
ATOM 2684 C C . ALA A 1 361 ? -43.343 -10.735 12.382 1.00 55.47 361 ALA A C 1
ATOM 2686 O O . ALA A 1 361 ? -44.568 -10.657 12.327 1.00 55.47 361 ALA A O 1
ATOM 2687 N N . ARG A 1 362 ? -42.575 -10.590 11.291 1.00 55.78 362 ARG A N 1
ATOM 2688 C CA . ARG A 1 362 ? -43.104 -10.385 9.930 1.00 55.78 362 ARG A CA 1
ATOM 2689 C C . ARG A 1 362 ? -43.693 -11.641 9.289 1.00 55.78 362 ARG A C 1
ATOM 2691 O O . ARG A 1 362 ? -44.536 -11.494 8.425 1.00 55.78 362 ARG A O 1
ATOM 2698 N N . ARG A 1 363 ? -43.271 -12.845 9.696 1.00 54.59 363 ARG A N 1
ATOM 2699 C CA . ARG A 1 363 ? -43.859 -14.122 9.236 1.00 54.59 363 ARG A CA 1
ATOM 2700 C C . ARG A 1 363 ? -45.129 -14.530 9.994 1.00 54.59 363 ARG A C 1
ATOM 2702 O O . ARG A 1 363 ? -45.766 -15.505 9.616 1.00 54.59 363 ARG A O 1
ATOM 2709 N N . ARG A 1 364 ? -45.459 -13.834 11.087 1.00 51.12 364 ARG A N 1
ATOM 2710 C CA . ARG A 1 364 ? -46.680 -14.041 11.890 1.00 51.12 364 ARG A CA 1
ATOM 2711 C C . ARG A 1 364 ? -47.806 -13.047 11.565 1.00 51.12 364 ARG A C 1
ATOM 2713 O O . ARG A 1 364 ? -48.844 -13.094 12.218 1.00 51.12 364 ARG A O 1
ATOM 2720 N N . ARG A 1 365 ? -47.594 -12.157 10.598 1.00 44.12 365 ARG A N 1
ATOM 2721 C CA . ARG A 1 365 ? -48.629 -11.359 9.930 1.00 44.12 365 ARG A CA 1
ATOM 2722 C C . ARG A 1 365 ? -48.758 -11.865 8.507 1.00 44.12 365 ARG A C 1
ATOM 2724 O O . ARG A 1 365 ? -49.878 -11.746 7.977 1.00 44.12 365 ARG A O 1
#

Secondary structure (DSSP, 8-state):
-PPBHHHHTT--TT--HHHHHHHHHHHHHHH-GGGT--HHHHHHHHHHHHHHHTT--BPPPPPS-----HHHHHHHHHHHHHHHHHHHHHHHHHHHHHHTT--EEEEEEETTTEEEEEEE-TTS-EEEES-EESEEEEESS-EEEES-EE--SSSS--EEEEESSS-EE-TTTTTTT-EEETT-EEEETTS-EEEEEEE-EEEEEE-TT--TT-EEEEEE-EEEEEEEEEEEEEEEESSEEEEEEEEEEEEEESSEEEEEEEEEE-SS-B-SS-EEEEEEEEEEEE---S-GGGB-TT-EEEETTSPPEEHHHHHH-BHHHH-TTS----BSSSTTPEEEHHHHHHHHHHHHHHHHHHHHHHTT-

Sequence (365 aa):
MARSNYEILGLREGAGEREVQQAFRRLALIYHSDRGGDEERFKEIKRAYDGLRAGRARESPPGPGTDYSAESARINTELAREVAREMRDAEAWAASLVASGSTGTRLFGSASLGEIELERRPNGVLSIKGNVAAGTLRYDGPITVSGAITSPTRGAEPTEITAAVGDFRVPDAVSNRYRIENGARITAENGNIAAGNVFGKKRRVDDPDGRVGVYTVVEHRTRLSAPNGTVSVGTAAGAVDLCALRVEAHTLREDVRVDARDIAIGGPTMTHDVSLRVRAGGTLRFVEAGSVLGLSDDATVSAEGGAEISLRELKVKRIRDVDPSHGGDGTLVGAGRAITHAELLAVSERASLGSRLRGLARRRR

pLDDT: mean 81.62, std 15.96, range [31.41, 98.75]

Radius of gyration: 25.09 Å; chains: 1; bounding box: 78×44×78 Å

Foldseek 3Di:
DFDWLCVLLVHDPPDDLVVLVLSLLQQCLQQPVLQVHPPVSNVSNVQSSVCVVVVHGGGDDDDPDDDDDPVNQVVVLVLLQQLQVQQVVVQVVQVVCVVVVHWDWDWTDDPSRWIWIWTQDNVRETEIETEAEFHEHEHQEEYEYAAAYGYDQDNTHGAEYEHAAEEYEDPPCVVVVHEHEQQHEYEYAHYEYHHEYYEKDWDWAADPVNDPPDTDIDISEYEYEAAAYEYEYAEYEARYEYYYQEYEYAEYYHNYEYAHQEYEHEHLADYANYEAEHEPFGWYWDADQDDPVRHDQRYWYAYVVFDIDGVVLQQPAFPCVQPVVPPDRHGNHHDGDIDTSSSRRSSRVVVVVVVVVVVVVVVVD